Protein AF-A0A1B2CTM2-F1 (afdb_monomer_lite)

Structure (mmCIF, N/CA/C/O backbone):
data_AF-A0A1B2CTM2-F1
#
_entry.id   AF-A0A1B2CTM2-F1
#
loop_
_atom_site.group_PDB
_atom_site.id
_atom_site.type_symbol
_atom_site.label_atom_id
_atom_site.label_alt_id
_atom_site.label_comp_id
_atom_site.label_asym_id
_atom_site.label_entity_id
_atom_site.label_seq_id
_atom_site.pdbx_PDB_ins_code
_atom_site.Cartn_x
_atom_site.Cartn_y
_atom_site.Cartn_z
_atom_site.occupancy
_atom_site.B_iso_or_equiv
_atom_site.auth_seq_id
_atom_site.auth_comp_id
_atom_site.auth_asym_id
_atom_site.auth_atom_id
_atom_site.pdbx_PDB_model_num
ATOM 1 N N . MET A 1 1 ? 5.330 20.569 -25.718 1.00 30.86 1 MET A N 1
ATOM 2 C CA . MET A 1 1 ? 6.095 19.681 -26.616 1.00 30.86 1 MET A CA 1
ATOM 3 C C . MET A 1 1 ? 7.403 19.387 -25.907 1.00 30.86 1 MET A C 1
ATOM 5 O O . MET A 1 1 ? 8.183 20.312 -25.760 1.00 30.86 1 MET A O 1
ATOM 9 N N . LEU A 1 2 ? 7.505 18.161 -25.380 1.00 36.34 2 LEU A N 1
ATOM 10 C CA . LEU A 1 2 ? 8.677 17.452 -24.841 1.00 36.34 2 LEU A CA 1
ATOM 11 C C . LEU A 1 2 ? 9.727 18.249 -24.044 1.00 36.34 2 LEU A C 1
ATOM 13 O O . LEU A 1 2 ? 10.516 18.982 -24.628 1.00 36.34 2 LEU A O 1
ATOM 17 N N . CYS A 1 3 ? 9.838 17.964 -22.743 1.00 24.38 3 CYS A N 1
ATOM 18 C CA . CYS A 1 3 ? 11.134 17.993 -22.063 1.00 24.38 3 CYS A CA 1
ATOM 19 C C . CYS A 1 3 ? 11.162 16.960 -20.924 1.00 24.38 3 CYS A C 1
ATOM 21 O O . CYS A 1 3 ? 10.422 17.094 -19.959 1.00 24.38 3 CYS A O 1
ATOM 23 N N . CYS A 1 4 ? 12.001 15.937 -21.116 1.00 28.33 4 CYS A N 1
ATOM 24 C CA . CYS A 1 4 ? 12.592 15.019 -20.138 1.00 28.33 4 CYS A CA 1
ATOM 25 C C . CYS A 1 4 ? 11.725 14.532 -18.966 1.00 28.33 4 CYS A C 1
ATOM 27 O O . CYS A 1 4 ? 11.901 14.984 -17.842 1.00 28.33 4 CYS A O 1
ATOM 29 N N . ALA A 1 5 ? 10.922 13.491 -19.203 1.00 31.02 5 ALA A N 1
ATOM 30 C CA . ALA A 1 5 ? 10.782 12.448 -18.193 1.00 31.02 5 ALA A CA 1
ATOM 31 C C . ALA A 1 5 ? 12.049 11.585 -18.281 1.00 31.02 5 ALA A C 1
ATOM 33 O O . ALA A 1 5 ? 12.270 10.878 -19.267 1.00 31.02 5 ALA A O 1
ATOM 34 N N . SER A 1 6 ? 12.942 11.742 -17.311 1.00 35.47 6 SER A N 1
ATOM 35 C CA . SER A 1 6 ? 14.091 10.868 -17.108 1.00 35.47 6 SER A CA 1
ATOM 36 C C . SER A 1 6 ? 13.582 9.462 -16.814 1.00 35.47 6 SER A C 1
ATOM 38 O O . SER A 1 6 ? 13.145 9.169 -15.707 1.00 35.47 6 SER A O 1
ATOM 40 N N . ALA A 1 7 ? 13.643 8.600 -17.825 1.00 36.91 7 ALA A N 1
ATOM 41 C CA . ALA A 1 7 ? 13.557 7.163 -17.658 1.00 36.91 7 ALA A CA 1
ATOM 42 C C . ALA A 1 7 ? 14.751 6.709 -16.802 1.00 36.91 7 ALA A C 1
ATOM 44 O O . ALA A 1 7 ? 15.867 6.573 -17.305 1.00 36.91 7 ALA A O 1
ATOM 45 N N . PHE A 1 8 ? 14.528 6.508 -15.504 1.00 36.78 8 PHE A N 1
ATOM 46 C CA . PHE A 1 8 ? 15.314 5.528 -14.767 1.00 36.78 8 PHE A CA 1
ATOM 47 C C . PHE A 1 8 ? 14.939 4.162 -15.351 1.00 36.78 8 PHE A C 1
ATOM 49 O O . PHE A 1 8 ? 13.753 3.829 -15.355 1.00 36.78 8 PHE A O 1
ATOM 56 N N . PRO A 1 9 ? 15.882 3.400 -15.928 1.00 43.59 9 PRO A N 1
ATOM 57 C CA . PRO A 1 9 ? 15.538 2.103 -16.472 1.00 43.59 9 PRO A CA 1
ATOM 58 C C . PRO A 1 9 ? 15.168 1.167 -15.317 1.00 43.59 9 PRO A C 1
ATOM 60 O O . PRO A 1 9 ? 15.890 1.081 -14.322 1.00 43.59 9 PRO A O 1
ATOM 63 N N . LEU A 1 10 ? 14.026 0.502 -15.490 1.00 46.56 10 LEU A N 1
ATOM 64 C CA . LEU A 1 10 ? 13.488 -0.637 -14.746 1.00 46.56 10 LEU A CA 1
ATOM 65 C C . LEU A 1 10 ? 14.502 -1.803 -14.672 1.00 46.56 10 LEU A C 1
ATOM 67 O O . LEU A 1 10 ? 14.290 -2.852 -15.249 1.00 46.56 10 LEU A O 1
ATOM 71 N N . VAL A 1 11 ? 15.636 -1.640 -13.990 1.00 54.12 11 VAL A N 1
ATOM 72 C CA . VAL A 1 11 ? 16.648 -2.710 -13.820 1.00 54.12 11 VAL A CA 1
ATOM 73 C C . VAL A 1 11 ? 16.406 -3.534 -12.550 1.00 54.12 11 VAL A C 1
ATOM 75 O O . VAL A 1 11 ? 17.153 -4.457 -12.257 1.00 54.12 11 VAL A O 1
ATOM 78 N N . ALA A 1 12 ? 15.373 -3.222 -11.766 1.00 61.94 12 ALA A N 1
ATOM 79 C CA . ALA A 1 12 ? 15.145 -3.930 -10.511 1.00 61.94 12 ALA A CA 1
ATOM 80 C C . ALA A 1 12 ? 14.693 -5.385 -10.739 1.00 61.94 12 ALA A C 1
ATOM 82 O O . ALA A 1 12 ? 15.228 -6.270 -10.086 1.00 61.94 12 ALA A O 1
ATOM 83 N N . CYS A 1 13 ? 13.784 -5.624 -11.695 1.00 70.25 13 CYS A N 1
ATOM 84 C CA . CYS A 1 13 ? 13.161 -6.935 -11.915 1.00 70.25 13 CYS A CA 1
ATOM 85 C C . CYS A 1 13 ? 12.884 -7.268 -13.398 1.00 70.25 13 CYS A C 1
ATOM 87 O O . CYS A 1 13 ? 11.975 -8.043 -13.689 1.00 70.25 13 CYS A O 1
ATOM 89 N N . ASP A 1 14 ? 13.628 -6.681 -14.344 1.00 64.25 14 ASP A N 1
ATOM 90 C CA . ASP A 1 14 ? 13.522 -7.070 -15.759 1.00 64.25 14 ASP A CA 1
ATOM 91 C C . ASP A 1 14 ? 14.067 -8.499 -15.930 1.00 64.25 14 ASP A C 1
ATOM 93 O O . ASP A 1 14 ? 15.179 -8.804 -15.487 1.00 64.25 14 ASP A O 1
ATOM 97 N N . ASP A 1 15 ? 13.272 -9.383 -16.537 1.00 57.47 15 ASP A N 1
ATOM 98 C CA . ASP A 1 15 ? 13.666 -10.759 -16.842 1.00 57.47 15 ASP A CA 1
ATOM 99 C C . ASP A 1 15 ? 14.809 -10.752 -17.883 1.00 57.47 15 ASP A C 1
ATOM 101 O O . ASP A 1 15 ? 14.569 -10.850 -19.087 1.00 57.47 15 ASP A O 1
ATOM 105 N N . GLU A 1 16 ? 16.075 -10.702 -17.452 1.00 48.91 16 GLU A N 1
ATOM 106 C CA . GLU A 1 16 ? 17.211 -11.140 -18.284 1.00 48.91 16 GLU A CA 1
ATOM 107 C C . GLU A 1 16 ? 17.222 -12.681 -18.410 1.00 48.91 16 GLU A C 1
ATOM 109 O O . GLU A 1 16 ? 18.179 -13.365 -18.050 1.00 48.91 16 GLU A O 1
ATOM 114 N N . GLU A 1 17 ? 16.153 -13.262 -18.951 1.00 51.41 17 GLU A N 1
ATOM 115 C CA . GLU A 1 17 ? 16.132 -14.648 -19.423 1.00 51.41 17 GLU A CA 1
ATOM 116 C C . GLU A 1 17 ? 16.266 -14.641 -20.951 1.00 51.41 17 GLU A C 1
ATOM 118 O O . GLU A 1 17 ? 15.280 -14.663 -21.677 1.00 51.41 17 GLU A O 1
ATOM 123 N N . ASP A 1 18 ? 17.511 -14.586 -21.436 1.00 45.34 18 ASP A N 1
ATOM 124 C CA . ASP A 1 18 ? 17.945 -15.323 -22.631 1.00 45.34 18 ASP A CA 1
ATOM 125 C C . ASP A 1 18 ? 19.479 -15.375 -22.692 1.00 45.34 18 ASP A C 1
ATOM 127 O O . ASP A 1 18 ? 20.178 -14.534 -23.267 1.00 45.34 18 ASP A O 1
ATOM 131 N N . GLY A 1 19 ? 20.029 -16.437 -22.104 1.00 49.38 19 GLY A N 1
ATOM 132 C CA . GLY A 1 19 ? 21.418 -16.820 -22.287 1.00 49.38 19 GLY A CA 1
ATOM 133 C C . GLY A 1 19 ? 21.736 -17.099 -23.758 1.00 49.38 19 GLY A C 1
ATOM 134 O O . GLY A 1 19 ? 21.489 -18.189 -24.268 1.00 49.38 19 GLY A O 1
ATOM 135 N N . ASN A 1 20 ? 22.403 -16.156 -24.420 1.00 40.25 20 ASN A N 1
ATOM 136 C CA . ASN A 1 20 ? 23.276 -16.459 -25.547 1.00 40.25 20 ASN A CA 1
ATOM 137 C C . ASN A 1 20 ? 24.498 -15.539 -25.519 1.00 40.25 20 ASN A C 1
ATOM 139 O O . ASN A 1 20 ? 24.424 -14.352 -25.826 1.00 40.25 20 ASN A O 1
ATOM 143 N N . GLY A 1 21 ? 25.644 -16.113 -25.155 1.00 46.94 21 GLY A N 1
ATOM 144 C CA . GLY A 1 21 ? 26.924 -15.427 -25.196 1.00 46.94 21 GLY A CA 1
ATOM 145 C C . GLY A 1 21 ? 27.241 -14.935 -26.605 1.00 46.94 21 GLY A C 1
ATOM 146 O O . GLY A 1 21 ? 27.609 -15.718 -27.478 1.00 46.94 21 GLY A O 1
ATOM 147 N N . VAL A 1 22 ? 27.177 -13.621 -26.799 1.00 43.28 22 VAL A N 1
ATOM 148 C CA . VAL A 1 22 ? 27.895 -12.940 -27.873 1.00 43.28 22 VAL A CA 1
ATOM 149 C C . VAL A 1 22 ? 28.998 -12.120 -27.224 1.00 43.28 22 VAL A C 1
ATOM 151 O O . VAL A 1 22 ? 28.821 -10.993 -26.780 1.00 43.28 22 VAL A O 1
ATOM 154 N N . VAL A 1 23 ? 30.169 -12.744 -27.164 1.00 50.16 23 VAL A N 1
ATOM 155 C CA . VAL A 1 23 ? 31.446 -12.039 -27.205 1.00 50.16 23 VAL A CA 1
ATOM 156 C C . VAL A 1 23 ? 31.473 -11.209 -28.490 1.00 50.16 23 VAL A C 1
ATOM 158 O O . VAL A 1 23 ? 31.722 -11.765 -29.557 1.00 50.16 23 VAL A O 1
ATOM 161 N N . ASP A 1 24 ? 31.235 -9.901 -28.401 1.00 45.91 24 ASP A N 1
ATOM 162 C CA . ASP A 1 24 ? 31.733 -8.974 -29.419 1.00 45.91 24 ASP A CA 1
ATOM 163 C C . ASP A 1 24 ? 32.963 -8.258 -28.870 1.00 45.91 24 ASP A C 1
ATOM 165 O O . ASP A 1 24 ? 32.909 -7.299 -28.095 1.00 45.91 24 ASP A O 1
ATOM 169 N N . GLY A 1 25 ? 34.107 -8.841 -29.210 1.00 40.19 25 GLY A N 1
ATOM 170 C CA . GLY A 1 25 ? 35.396 -8.228 -29.008 1.00 40.19 25 GLY A CA 1
ATOM 171 C C . GLY A 1 25 ? 35.667 -7.223 -30.117 1.00 40.19 25 GLY A C 1
ATOM 172 O O . GLY A 1 25 ? 35.886 -7.617 -31.253 1.00 40.19 25 GLY A O 1
ATOM 173 N N . GLY A 1 26 ? 35.809 -5.959 -29.727 1.00 42.81 26 GLY A N 1
ATOM 174 C CA . GLY A 1 26 ? 36.727 -5.013 -30.354 1.00 42.81 26 GLY A CA 1
ATOM 175 C C . GLY A 1 26 ? 36.290 -4.380 -31.676 1.00 42.81 26 GLY A C 1
ATOM 176 O O . GLY A 1 26 ? 36.211 -5.021 -32.715 1.00 42.81 26 GLY A O 1
ATOM 177 N N . ASN A 1 27 ? 36.246 -3.050 -31.676 1.00 45.31 27 ASN A N 1
ATOM 178 C CA . ASN A 1 27 ? 37.198 -2.299 -32.490 1.00 45.31 27 ASN A CA 1
ATOM 179 C C . ASN A 1 27 ? 37.319 -0.865 -31.982 1.00 45.31 27 ASN A C 1
ATOM 181 O O . ASN A 1 27 ? 36.329 -0.156 -31.819 1.00 45.31 27 ASN A O 1
ATOM 185 N N . GLY A 1 28 ? 38.565 -0.470 -31.725 1.00 43.72 28 GLY A N 1
ATOM 186 C CA . GLY A 1 28 ? 38.927 0.910 -31.468 1.00 43.72 28 GLY A CA 1
ATOM 187 C C . GLY A 1 28 ? 38.712 1.776 -32.702 1.00 43.72 28 GLY A C 1
ATOM 188 O O . GLY A 1 28 ? 38.716 1.294 -33.836 1.00 43.72 28 GLY A O 1
ATOM 189 N N . ASN A 1 29 ? 38.571 3.073 -32.464 1.00 51.81 29 ASN A N 1
ATOM 190 C CA . ASN A 1 29 ? 39.080 4.031 -33.418 1.00 51.81 29 ASN A CA 1
ATOM 191 C C . ASN A 1 29 ? 39.605 5.249 -32.669 1.00 51.81 29 ASN A C 1
ATOM 193 O O . ASN A 1 29 ? 38.866 5.985 -32.012 1.00 51.81 29 ASN A O 1
ATOM 197 N N . ASP A 1 30 ? 40.914 5.376 -32.775 1.00 47.22 30 ASP A N 1
ATOM 198 C CA . ASP A 1 30 ? 41.744 6.425 -32.235 1.00 47.22 30 ASP A CA 1
ATOM 199 C C . ASP A 1 30 ? 41.658 7.662 -33.151 1.00 47.22 30 ASP A C 1
ATOM 201 O O . ASP A 1 30 ? 41.440 7.545 -34.357 1.00 47.22 30 ASP A O 1
ATOM 205 N N . ASP A 1 31 ? 41.895 8.828 -32.547 1.00 46.53 31 ASP A N 1
ATOM 206 C CA . ASP A 1 31 ? 42.414 10.063 -33.148 1.00 46.53 31 ASP A CA 1
ATOM 207 C C . ASP A 1 31 ? 41.586 10.838 -34.200 1.00 46.53 31 ASP A C 1
ATOM 209 O O . ASP A 1 31 ? 41.411 10.426 -35.344 1.00 46.53 31 ASP A O 1
ATOM 213 N N . ALA A 1 32 ? 41.250 12.100 -33.880 1.00 41.50 32 ALA A N 1
ATOM 214 C CA . ALA A 1 32 ? 42.076 13.247 -34.308 1.00 41.50 32 ALA A CA 1
ATOM 215 C C . ALA A 1 32 ? 41.449 14.631 -33.992 1.00 41.50 32 ALA A C 1
ATOM 217 O O . ALA A 1 32 ? 40.417 14.980 -34.553 1.00 41.50 32 ALA A O 1
ATOM 218 N N . GLY A 1 33 ? 42.186 15.433 -33.199 1.00 40.19 33 GLY A N 1
ATOM 219 C CA . GLY A 1 33 ? 42.364 16.905 -33.274 1.00 40.19 33 GLY A CA 1
ATOM 220 C C . GLY A 1 33 ? 41.156 17.839 -33.053 1.00 40.19 33 GLY A C 1
ATOM 221 O O . GLY A 1 33 ? 40.052 17.573 -33.488 1.00 40.19 33 GLY A O 1
ATOM 222 N N . GLY A 1 34 ? 41.266 19.021 -32.445 1.00 35.59 34 GLY A N 1
ATOM 223 C CA . GLY A 1 34 ? 42.394 19.791 -31.926 1.00 35.59 34 GLY A CA 1
ATOM 224 C C . GLY A 1 34 ? 41.956 21.254 -31.710 1.00 35.59 34 GLY A C 1
ATOM 225 O O . GLY A 1 34 ? 41.231 21.781 -32.543 1.00 35.59 34 GLY A O 1
ATOM 226 N N . GLY A 1 35 ? 42.415 21.865 -30.607 1.00 40.72 35 GLY A N 1
ATOM 227 C CA . GLY A 1 35 ? 42.645 23.308 -30.378 1.00 40.72 35 GLY A CA 1
ATOM 228 C C . GLY A 1 35 ? 41.477 24.304 -30.505 1.00 40.72 35 GLY A C 1
ATOM 229 O O . GLY A 1 35 ? 40.921 24.474 -31.578 1.00 40.72 35 GLY A O 1
ATOM 230 N N . THR A 1 36 ? 41.194 25.080 -29.453 1.00 41.47 36 THR A N 1
ATOM 231 C CA . THR A 1 36 ? 41.892 26.348 -29.134 1.00 41.47 36 THR A CA 1
ATOM 232 C C . THR A 1 36 ? 41.357 26.936 -27.829 1.00 41.47 36 THR A C 1
ATOM 234 O O . THR A 1 36 ? 40.156 26.901 -27.571 1.00 41.47 36 THR A O 1
ATOM 237 N N . ASP A 1 37 ? 42.281 27.470 -27.038 1.00 48.38 37 ASP A N 1
ATOM 238 C CA . ASP A 1 37 ? 42.060 28.314 -25.868 1.00 48.38 37 ASP A CA 1
ATOM 239 C C . ASP A 1 37 ? 41.302 29.604 -26.234 1.00 48.38 37 ASP A C 1
ATOM 241 O O . ASP A 1 37 ? 41.480 30.115 -27.336 1.00 48.38 37 ASP A O 1
ATOM 245 N N . ASP A 1 38 ? 40.501 30.147 -25.312 1.00 46.53 38 ASP A N 1
ATOM 246 C CA . ASP A 1 38 ? 40.590 31.560 -24.912 1.00 46.53 38 ASP A CA 1
ATOM 247 C C . ASP A 1 38 ? 39.681 31.868 -23.710 1.00 46.53 38 ASP A C 1
ATOM 249 O O . ASP A 1 38 ? 38.585 31.333 -23.547 1.00 46.53 38 ASP A O 1
ATOM 253 N N . GLY A 1 39 ? 40.215 32.703 -22.818 1.00 42.06 39 GLY A N 1
ATOM 254 C CA . GLY A 1 39 ? 39.736 32.935 -21.461 1.00 42.06 39 GLY A CA 1
ATOM 255 C C . GLY A 1 39 ? 38.503 33.829 -21.318 1.00 42.06 39 GLY A C 1
ATOM 256 O O . GLY A 1 39 ? 38.042 34.482 -22.249 1.00 42.06 39 GLY A O 1
ATOM 257 N N . GLY A 1 40 ? 38.005 33.903 -20.082 1.00 35.19 40 GLY A N 1
ATOM 258 C CA . GLY A 1 40 ? 36.868 34.753 -19.736 1.00 35.19 40 GLY A CA 1
ATOM 259 C C . GLY A 1 40 ? 36.502 34.727 -18.254 1.00 35.19 40 GLY A C 1
ATOM 260 O O . GLY A 1 40 ? 35.520 34.111 -17.871 1.00 35.19 40 GLY A O 1
ATOM 261 N N . THR A 1 41 ? 37.334 35.379 -17.444 1.00 40.12 41 THR A N 1
ATOM 262 C CA . THR A 1 41 ? 37.077 36.028 -16.146 1.00 40.12 41 THR A CA 1
ATOM 263 C C . THR A 1 41 ? 35.621 36.063 -15.649 1.00 40.12 41 THR A C 1
ATOM 265 O O . THR A 1 41 ? 34.774 36.697 -16.275 1.00 40.12 41 THR A O 1
ATOM 268 N N . LEU A 1 42 ? 35.364 35.526 -14.448 1.00 41.28 42 LEU A N 1
ATOM 269 C CA . LEU A 1 42 ? 34.218 35.936 -13.628 1.00 41.28 42 LEU A CA 1
ATOM 270 C C . LEU A 1 42 ? 34.708 36.850 -12.504 1.00 41.28 42 LEU A C 1
ATOM 272 O O . LEU A 1 42 ? 35.373 36.423 -11.561 1.00 41.28 42 LEU A O 1
ATOM 276 N N . ASP A 1 43 ? 34.411 38.129 -12.709 1.00 42.59 43 ASP A N 1
ATOM 277 C CA . ASP A 1 43 ? 34.615 39.249 -11.806 1.00 42.59 43 ASP A CA 1
ATOM 278 C C . ASP A 1 43 ? 33.648 39.160 -10.621 1.00 42.59 43 ASP A C 1
ATOM 280 O O . ASP A 1 43 ? 32.482 38.780 -10.763 1.00 42.59 43 ASP A O 1
ATOM 284 N N . GLY A 1 44 ? 34.163 39.493 -9.445 1.00 40.69 44 GLY A N 1
ATOM 285 C CA . GLY A 1 44 ? 33.408 39.561 -8.208 1.00 40.69 44 GLY A CA 1
ATOM 286 C C . GLY A 1 44 ? 32.957 40.987 -7.908 1.00 40.69 44 GLY A C 1
ATOM 287 O O . GLY A 1 44 ? 33.577 41.959 -8.316 1.00 40.69 44 GLY A O 1
ATOM 288 N N . GLY A 1 45 ? 31.929 41.097 -7.069 1.00 36.78 45 GLY A N 1
ATOM 289 C CA . GLY A 1 45 ? 31.692 42.291 -6.259 1.00 36.78 45 GLY A CA 1
ATOM 290 C C . GLY A 1 45 ? 30.605 43.236 -6.770 1.00 36.78 45 GLY A C 1
ATOM 291 O O . GLY A 1 45 ? 30.761 43.941 -7.759 1.00 36.78 45 GLY A O 1
ATOM 292 N N . GLY A 1 46 ? 29.530 43.331 -5.990 1.00 32.72 46 GLY A N 1
ATOM 293 C CA . GLY A 1 46 ? 28.514 44.376 -6.093 1.00 32.72 46 GLY A CA 1
ATOM 294 C C . GLY A 1 46 ? 27.756 44.498 -4.764 1.00 32.72 46 GLY A C 1
ATOM 295 O O . GLY A 1 46 ? 27.136 43.514 -4.372 1.00 32.72 46 GLY A O 1
ATOM 296 N N . PRO A 1 47 ? 27.841 45.630 -4.036 1.00 50.69 47 PRO A N 1
ATOM 297 C CA . PRO A 1 47 ? 27.459 45.728 -2.625 1.00 50.69 47 PRO A CA 1
ATOM 298 C C . PRO A 1 47 ? 26.096 46.403 -2.384 1.00 50.69 47 PRO A C 1
ATOM 300 O O . PRO A 1 47 ? 25.614 47.160 -3.219 1.00 50.69 47 PRO A O 1
ATOM 303 N N . GLY A 1 48 ? 25.593 46.251 -1.153 1.00 37.53 48 GLY A N 1
ATOM 304 C CA . GLY A 1 48 ? 24.964 47.344 -0.401 1.00 37.53 48 GLY A CA 1
ATOM 305 C C . GLY A 1 48 ? 23.444 47.488 -0.512 1.00 37.53 48 GLY A C 1
ATOM 306 O O . GLY A 1 48 ? 22.908 47.845 -1.555 1.00 37.53 48 GLY A O 1
ATOM 307 N N . GLY A 1 49 ? 22.769 47.317 0.625 1.00 37.97 49 GLY A N 1
ATOM 308 C CA . GLY A 1 49 ? 21.352 47.621 0.803 1.00 37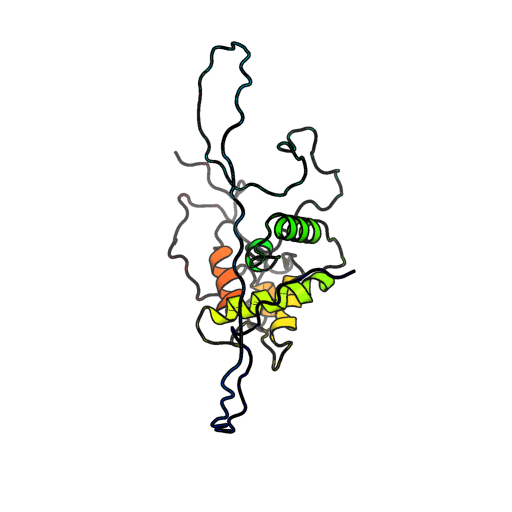.97 49 GLY A CA 1
ATOM 309 C C . GLY A 1 49 ? 20.943 47.502 2.268 1.00 37.97 49 GLY A C 1
ATOM 310 O O . GLY A 1 49 ? 20.277 46.546 2.646 1.00 37.97 49 GLY A O 1
ATOM 311 N N . ASP A 1 50 ? 21.387 48.455 3.088 1.00 41.56 50 ASP A N 1
ATOM 312 C CA . ASP A 1 50 ? 20.968 48.627 4.481 1.00 41.56 50 ASP A CA 1
ATOM 313 C C . ASP A 1 50 ? 19.530 49.176 4.566 1.00 41.56 50 ASP A C 1
ATOM 315 O O . ASP A 1 50 ? 19.160 50.042 3.770 1.00 41.56 50 ASP A O 1
ATOM 319 N N . GLY A 1 51 ? 18.766 48.797 5.602 1.00 35.44 51 GLY A N 1
ATOM 320 C CA . GLY A 1 51 ? 17.758 49.711 6.162 1.00 35.44 51 GLY A CA 1
ATOM 321 C C . GLY A 1 51 ? 16.502 49.126 6.820 1.00 35.44 51 GLY A C 1
ATOM 322 O O . GLY A 1 51 ? 15.462 49.066 6.178 1.00 35.44 51 GLY A O 1
ATOM 323 N N . GLY A 1 52 ? 16.573 48.910 8.144 1.00 35.09 52 GLY A N 1
ATOM 324 C CA . GLY A 1 52 ? 15.482 49.175 9.109 1.00 35.09 52 GLY A CA 1
ATOM 325 C C . GLY A 1 52 ? 14.405 48.093 9.295 1.00 35.09 52 GLY A C 1
ATOM 326 O O . GLY A 1 52 ? 14.087 47.369 8.369 1.00 35.09 52 GLY A O 1
ATOM 327 N N . THR A 1 53 ? 13.747 47.907 10.442 1.00 37.44 53 THR A N 1
ATOM 328 C CA . THR A 1 53 ? 13.799 48.481 11.801 1.00 37.44 53 THR A CA 1
ATOM 329 C C . THR A 1 53 ? 12.964 47.563 12.711 1.00 37.44 53 THR A C 1
ATOM 331 O O . THR A 1 53 ? 11.862 47.206 12.318 1.00 37.44 53 THR A O 1
ATOM 334 N N . GLY A 1 54 ? 13.465 47.269 13.917 1.00 35.66 54 GLY A N 1
ATOM 335 C CA . GLY A 1 54 ? 12.735 47.165 15.198 1.00 35.66 54 GLY A CA 1
ATOM 336 C C . GLY A 1 54 ? 11.448 46.330 15.332 1.00 35.66 54 GLY A C 1
ATOM 337 O O . GLY A 1 54 ? 10.411 46.668 14.771 1.00 35.66 54 GLY A O 1
ATOM 338 N N . GLY A 1 55 ? 11.478 45.362 16.254 1.00 37.94 55 GLY A N 1
ATOM 339 C CA . GLY A 1 55 ? 10.288 44.771 16.870 1.00 37.94 55 GLY A CA 1
ATOM 340 C C . GLY A 1 55 ? 10.653 43.724 17.925 1.00 37.94 55 GLY A C 1
ATOM 341 O O . GLY A 1 55 ? 11.013 42.606 17.579 1.00 37.94 55 GLY A O 1
ATOM 342 N N . ASP A 1 56 ? 10.594 44.109 19.199 1.00 42.78 56 ASP A N 1
ATOM 343 C CA . ASP A 1 56 ? 10.859 43.272 20.373 1.00 42.78 56 ASP A CA 1
ATOM 344 C C . ASP A 1 56 ? 9.732 42.253 20.668 1.00 42.78 56 ASP A C 1
ATOM 346 O O . ASP A 1 56 ? 8.556 42.599 20.586 1.00 42.78 56 ASP A O 1
ATOM 350 N N . GLY A 1 57 ? 10.103 41.070 21.185 1.00 36.59 57 GLY A N 1
ATOM 351 C CA . GLY A 1 57 ? 9.413 40.425 22.320 1.00 36.59 57 GLY A CA 1
ATOM 352 C C . GLY A 1 57 ? 8.450 39.242 22.074 1.00 36.59 57 GLY A C 1
ATOM 353 O O . GLY A 1 57 ? 7.465 39.369 21.360 1.00 36.59 57 GLY A O 1
ATOM 354 N N . GLY A 1 58 ? 8.670 38.142 22.821 1.00 35.56 58 GLY A N 1
ATOM 355 C CA . GLY A 1 58 ? 7.662 37.113 23.173 1.00 35.56 58 GLY A CA 1
ATOM 356 C C . GLY A 1 58 ? 7.974 35.700 22.654 1.00 35.56 58 GLY A C 1
ATOM 357 O O . GLY A 1 58 ? 7.731 35.410 21.496 1.00 35.56 58 GLY A O 1
ATOM 358 N N . THR A 1 59 ? 8.713 34.864 23.394 1.00 39.78 59 THR A N 1
ATOM 359 C CA . THR A 1 59 ? 8.233 33.751 24.258 1.00 39.78 59 THR A CA 1
ATOM 360 C C . THR A 1 59 ? 7.441 32.627 23.570 1.00 39.78 59 THR A C 1
ATOM 362 O O . THR A 1 59 ? 6.267 32.815 23.272 1.00 39.78 59 THR A O 1
ATOM 365 N N . GLY A 1 60 ? 8.033 31.423 23.543 1.00 36.47 60 GLY A N 1
ATOM 366 C CA . GLY A 1 60 ? 7.311 30.161 23.764 1.00 36.47 60 GLY A CA 1
ATOM 367 C C . GLY A 1 60 ? 7.322 29.143 22.618 1.00 36.47 60 GLY A C 1
ATOM 368 O O . GLY A 1 60 ? 6.659 29.361 21.619 1.00 36.47 60 GLY A O 1
ATOM 369 N N . GLY A 1 61 ? 8.012 28.020 22.848 1.00 38.72 61 GLY A N 1
ATOM 370 C CA . GLY A 1 61 ? 7.455 26.668 22.686 1.00 38.72 61 GLY A CA 1
ATOM 371 C C . GLY A 1 61 ? 7.271 26.081 21.282 1.00 38.72 61 GLY A C 1
ATOM 372 O O . GLY A 1 61 ? 6.329 26.430 20.588 1.00 38.72 61 GLY A O 1
ATOM 373 N N . ASP A 1 62 ? 8.121 25.088 21.002 1.00 40.50 62 ASP A N 1
ATOM 374 C CA . ASP A 1 62 ? 7.786 23.741 20.508 1.00 40.50 62 ASP A CA 1
ATOM 375 C C . ASP A 1 62 ? 7.246 23.510 19.082 1.00 40.50 62 ASP A C 1
ATOM 377 O O . ASP A 1 62 ? 6.303 24.136 18.612 1.00 40.50 62 ASP A O 1
ATOM 381 N N . GLY A 1 63 ? 7.807 22.471 18.447 1.00 36.38 63 GLY A N 1
ATOM 382 C CA . GLY A 1 63 ? 7.199 21.751 17.324 1.00 36.38 63 GLY A CA 1
ATOM 383 C C . GLY A 1 63 ? 8.080 21.692 16.080 1.00 36.38 63 GLY A C 1
ATOM 384 O O . GLY A 1 63 ? 8.167 22.658 15.331 1.00 36.38 63 GLY A O 1
ATOM 385 N N . GLY A 1 64 ? 8.737 20.549 15.867 1.00 36.25 64 GLY A N 1
ATOM 386 C CA . GLY A 1 64 ? 9.595 20.282 14.715 1.00 36.25 64 GLY A CA 1
ATOM 387 C C . GLY A 1 64 ? 8.897 20.485 13.367 1.00 36.25 64 GLY A C 1
ATOM 388 O O . GLY A 1 64 ? 7.714 20.203 13.194 1.00 36.25 64 GLY A O 1
ATOM 389 N N . THR A 1 65 ? 9.667 20.977 12.403 1.00 35.41 65 THR A N 1
ATOM 390 C CA . THR A 1 65 ? 9.273 21.197 11.012 1.00 35.41 65 THR A CA 1
ATOM 391 C C . THR A 1 65 ? 9.053 19.861 10.303 1.00 35.41 65 THR A C 1
ATOM 393 O O . THR A 1 65 ? 9.999 19.242 9.814 1.00 35.41 65 THR A O 1
ATOM 396 N N . GLY A 1 66 ? 7.803 19.405 10.275 1.00 39.06 66 GLY A N 1
ATOM 397 C CA . GLY A 1 66 ? 7.349 18.329 9.403 1.00 39.06 66 GLY A CA 1
ATOM 398 C C . GLY A 1 66 ? 7.053 18.856 7.998 1.00 39.06 66 GLY A C 1
ATOM 399 O O . GLY A 1 66 ? 6.128 19.641 7.833 1.00 39.06 66 GLY A O 1
ATOM 400 N N . GLY A 1 67 ? 7.855 18.398 7.032 1.00 38.56 67 GLY A N 1
ATOM 401 C CA . GLY A 1 67 ? 7.535 18.196 5.612 1.00 38.56 67 GLY A CA 1
ATOM 402 C C . GLY A 1 67 ? 6.879 19.340 4.835 1.00 38.56 67 GLY A C 1
ATOM 403 O O . GLY A 1 67 ? 5.659 19.482 4.838 1.00 38.56 67 GLY A O 1
ATOM 404 N N . ASP A 1 68 ? 7.688 20.057 4.056 1.00 41.62 68 ASP A N 1
ATOM 405 C CA . ASP A 1 68 ? 7.239 21.007 3.039 1.00 41.62 68 ASP A CA 1
ATOM 406 C C . ASP A 1 68 ? 6.485 20.282 1.908 1.00 41.62 68 ASP A C 1
ATOM 408 O O . ASP A 1 68 ? 7.063 19.657 1.018 1.00 41.62 68 ASP A O 1
ATOM 412 N N . GLY A 1 69 ? 5.155 20.345 1.954 1.00 43.12 69 GLY A N 1
ATOM 413 C CA . GLY A 1 69 ? 4.285 19.933 0.861 1.00 43.12 69 GLY A CA 1
ATOM 414 C C . GLY A 1 69 ? 4.071 21.074 -0.132 1.00 43.12 69 GLY A C 1
ATOM 415 O O . GLY A 1 69 ? 3.390 22.039 0.194 1.00 43.12 69 GLY A O 1
ATOM 416 N N . GLY A 1 70 ? 4.593 20.908 -1.350 1.00 43.84 70 GLY A N 1
ATOM 417 C CA . GLY A 1 70 ? 4.061 21.485 -2.590 1.00 43.84 70 GLY A CA 1
ATOM 418 C C . GLY A 1 70 ? 4.218 22.998 -2.788 1.00 43.84 70 GLY A C 1
ATOM 419 O O . GLY A 1 70 ? 3.647 23.817 -2.079 1.00 43.84 70 GLY A O 1
ATOM 420 N N . THR A 1 71 ? 4.887 23.373 -3.877 1.00 41.72 71 THR A N 1
ATOM 421 C CA . THR A 1 71 ? 5.084 24.739 -4.407 1.00 41.72 71 THR A CA 1
ATOM 422 C C . THR A 1 71 ? 3.808 25.421 -4.936 1.00 41.72 71 THR A C 1
ATOM 424 O O . THR A 1 71 ? 3.849 26.249 -5.849 1.00 41.72 71 THR A O 1
ATOM 427 N N . GLY A 1 72 ? 2.652 25.160 -4.327 1.00 45.00 72 GLY A N 1
ATOM 428 C CA . GLY A 1 72 ? 1.599 26.165 -4.304 1.00 45.00 72 GLY A CA 1
ATOM 429 C C . GLY A 1 72 ? 2.078 27.324 -3.433 1.00 45.00 72 GLY A C 1
ATOM 430 O O . GLY A 1 72 ? 2.784 27.123 -2.452 1.00 45.00 72 GLY A O 1
ATOM 431 N N . THR A 1 73 ? 1.678 28.554 -3.722 1.00 43.50 73 THR A N 1
ATOM 432 C CA . THR A 1 73 ? 1.882 29.718 -2.837 1.00 43.50 73 THR A CA 1
ATOM 433 C C . THR A 1 73 ? 1.072 29.609 -1.528 1.00 43.50 73 THR A C 1
ATOM 435 O O . THR A 1 73 ? 0.515 30.592 -1.041 1.00 43.50 73 THR A O 1
ATOM 438 N N . GLY A 1 74 ? 0.911 28.396 -1.002 1.00 45.09 74 GLY A N 1
ATOM 439 C CA . GLY A 1 74 ? 0.062 28.039 0.110 1.00 45.09 74 GLY A CA 1
ATOM 440 C C . GLY A 1 74 ? 0.772 28.325 1.415 1.00 45.09 74 GLY A C 1
ATOM 441 O O . GLY A 1 74 ? 1.551 27.521 1.912 1.00 45.09 74 GLY A O 1
ATOM 442 N N . THR A 1 75 ? 0.418 29.447 2.027 1.00 41.34 75 THR A N 1
ATOM 443 C CA . THR A 1 75 ? 0.391 29.519 3.488 1.00 41.34 75 THR A CA 1
ATOM 444 C C . THR A 1 75 ? -0.305 28.271 4.051 1.00 41.34 75 THR A C 1
ATOM 446 O O . THR A 1 75 ? -1.212 27.756 3.382 1.00 41.34 75 THR A O 1
ATOM 449 N N . PRO A 1 76 ? 0.032 27.808 5.274 1.00 51.72 76 PRO A N 1
ATOM 450 C CA . PRO A 1 76 ? -0.739 26.773 5.956 1.00 51.72 76 PRO A CA 1
ATOM 451 C C . PRO A 1 76 ? -2.219 27.111 5.811 1.00 51.72 76 PRO A C 1
ATOM 453 O O . PRO A 1 76 ? -2.629 28.215 6.173 1.00 51.72 76 PRO A O 1
ATOM 456 N N . ARG A 1 77 ? -3.005 26.218 5.195 1.00 54.09 77 ARG A N 1
ATOM 457 C CA . ARG A 1 77 ? -4.357 26.570 4.730 1.00 54.09 77 ARG A CA 1
ATOM 458 C C . ARG A 1 77 ? -5.264 27.051 5.863 1.00 54.09 77 ARG A C 1
ATOM 460 O O . ARG A 1 77 ? -6.256 27.707 5.581 1.00 54.09 77 ARG A O 1
ATOM 467 N N . GLY A 1 78 ? -4.906 26.814 7.128 1.00 53.38 78 GLY A N 1
ATOM 468 C CA . GLY A 1 78 ? -5.551 27.442 8.274 1.00 53.38 78 GLY A CA 1
ATOM 469 C C . GLY A 1 78 ? -7.072 27.298 8.218 1.00 53.38 78 GLY A C 1
ATOM 470 O O . GLY A 1 78 ? -7.616 26.345 7.663 1.00 53.38 78 GLY A O 1
ATOM 471 N N . GLN A 1 79 ? -7.785 28.263 8.782 1.00 50.19 79 GLN A N 1
ATOM 472 C CA . GLN A 1 79 ? -9.243 28.276 8.731 1.00 50.19 79 GLN A CA 1
ATOM 473 C C . GLN A 1 79 ? -9.799 28.647 7.338 1.00 50.19 79 GLN A C 1
ATOM 475 O O . GLN A 1 79 ? -10.926 28.253 7.019 1.00 50.19 79 GLN A O 1
ATOM 480 N N . ASP A 1 80 ? -9.011 29.360 6.527 1.00 50.44 80 ASP A N 1
ATOM 481 C CA . ASP A 1 80 ? -9.468 30.097 5.336 1.00 50.44 80 ASP A CA 1
ATOM 482 C C . ASP A 1 80 ? -9.166 29.395 3.998 1.00 50.44 80 ASP A C 1
ATOM 484 O O . ASP A 1 80 ? -9.694 29.781 2.961 1.00 50.44 80 ASP A O 1
ATOM 488 N N . GLY A 1 81 ? -8.361 28.334 4.015 1.00 55.94 81 GLY A N 1
ATOM 489 C CA . GLY A 1 81 ? -8.060 27.442 2.890 1.00 55.94 81 GLY A CA 1
ATOM 490 C C . GLY A 1 81 ? -8.590 26.022 3.108 1.00 55.94 81 GLY A C 1
ATOM 491 O O . GLY A 1 81 ? -8.079 25.070 2.511 1.00 55.94 81 GLY A O 1
ATOM 492 N N . ARG A 1 82 ? -9.582 25.865 3.998 1.00 61.09 82 ARG A N 1
ATOM 493 C CA . ARG A 1 82 ? -10.287 24.593 4.189 1.00 61.09 82 ARG A CA 1
ATOM 494 C C . ARG A 1 82 ? -10.843 24.129 2.837 1.00 61.09 82 ARG A C 1
ATOM 496 O O . ARG A 1 82 ? -11.482 24.940 2.165 1.00 61.09 82 ARG A O 1
ATOM 503 N N . PRO A 1 83 ? -10.613 22.869 2.432 1.00 65.50 83 PRO A N 1
ATOM 504 C CA . PRO A 1 83 ? -11.191 22.347 1.203 1.00 65.50 83 PRO A CA 1
ATOM 505 C C . PRO A 1 83 ? -12.711 22.514 1.200 1.00 65.50 83 PRO A C 1
ATOM 507 O O . PRO A 1 83 ? -13.359 22.419 2.248 1.00 65.50 83 PRO A O 1
ATOM 510 N N . GLU A 1 84 ? -13.278 22.775 0.025 1.00 70.62 84 GLU A N 1
ATOM 511 C CA . GLU A 1 84 ? -14.726 22.855 -0.124 1.00 70.62 84 GLU A CA 1
ATOM 512 C C . GLU A 1 84 ? -15.364 21.527 0.301 1.00 70.62 84 GLU A C 1
ATOM 514 O O . GLU A 1 84 ? -14.927 20.444 -0.094 1.00 70.62 84 GLU A O 1
ATOM 519 N N . LEU A 1 85 ? -16.400 21.603 1.138 1.00 66.31 85 LEU A N 1
ATOM 520 C CA . LEU A 1 85 ? -17.123 20.414 1.580 1.00 66.31 85 LEU A CA 1
ATOM 521 C C . LEU A 1 85 ? -17.728 19.701 0.366 1.00 66.31 85 LEU A C 1
ATOM 523 O O . LEU A 1 85 ? -18.427 20.320 -0.435 1.00 66.31 85 LEU A O 1
ATOM 527 N N . GLY A 1 86 ? -17.488 18.396 0.261 1.00 70.94 86 GLY A N 1
ATOM 528 C CA . GLY A 1 86 ? -17.941 17.573 -0.862 1.00 70.94 86 GLY A CA 1
ATOM 529 C C . GLY A 1 86 ? -16.876 17.333 -1.934 1.00 70.94 86 GLY A C 1
ATOM 530 O O . GLY A 1 86 ? -17.059 16.428 -2.742 1.00 70.94 86 GLY A O 1
ATOM 531 N N . ALA A 1 87 ? -15.757 18.064 -1.913 1.00 70.94 87 ALA A N 1
ATOM 532 C CA . ALA A 1 87 ? -14.557 17.642 -2.624 1.00 70.94 87 ALA A CA 1
ATOM 533 C C . ALA A 1 87 ? -13.884 16.502 -1.849 1.00 70.94 87 ALA A C 1
ATOM 535 O O . ALA A 1 87 ? -13.803 16.540 -0.619 1.00 70.94 87 ALA A O 1
ATOM 536 N N . GLN A 1 88 ? -13.405 15.487 -2.561 1.00 74.38 88 GLN A N 1
ATOM 537 C CA . GLN A 1 88 ? -12.571 14.455 -1.965 1.00 74.38 88 GLN A CA 1
ATOM 538 C C . GLN A 1 88 ? -11.232 15.081 -1.570 1.00 74.38 88 GLN A C 1
ATOM 540 O O . GLN A 1 88 ? -10.555 15.683 -2.400 1.00 74.38 88 GLN A O 1
ATOM 545 N N . ILE A 1 89 ? -10.917 15.026 -0.275 1.00 68.81 89 ILE A N 1
ATOM 546 C CA . ILE A 1 89 ? -9.730 15.678 0.296 1.00 68.81 89 ILE A CA 1
ATOM 547 C C . ILE A 1 89 ? -8.561 14.701 0.354 1.00 68.81 89 ILE A C 1
ATOM 549 O O . ILE A 1 89 ? -7.420 15.111 0.165 1.00 68.81 89 ILE A O 1
ATOM 553 N N . ASP A 1 90 ? -8.846 13.433 0.644 1.00 73.81 90 ASP A N 1
ATOM 554 C CA . ASP A 1 90 ? -7.819 12.445 0.920 1.00 73.81 90 ASP A CA 1
ATOM 555 C C . ASP A 1 90 ? -8.284 11.029 0.571 1.00 73.81 90 ASP A C 1
ATOM 557 O O . ASP A 1 90 ? -9.461 10.686 0.752 1.00 73.81 90 ASP A O 1
ATOM 561 N N . ARG A 1 91 ? -7.344 10.212 0.094 1.00 74.81 91 ARG A N 1
ATOM 562 C CA . ARG A 1 91 ? -7.504 8.771 -0.120 1.00 74.81 91 ARG A CA 1
ATOM 563 C C . ARG A 1 91 ? -6.653 8.064 0.926 1.00 74.81 91 ARG A C 1
ATOM 565 O O . ARG A 1 91 ? -5.448 7.939 0.777 1.00 74.81 91 ARG A O 1
ATOM 572 N N . MET A 1 92 ? -7.304 7.669 2.020 1.00 70.50 92 MET A N 1
ATOM 573 C CA . MET A 1 92 ? -6.663 7.023 3.178 1.00 70.50 92 MET A CA 1
ATOM 574 C C . MET A 1 92 ? -7.332 5.694 3.525 1.00 70.50 92 MET A C 1
ATOM 576 O O . MET A 1 92 ? -7.461 5.346 4.707 1.00 70.50 92 MET A O 1
ATOM 580 N N . GLY A 1 93 ? -7.823 4.984 2.506 1.00 76.88 93 GLY A N 1
ATOM 581 C CA . GLY A 1 93 ? -8.409 3.661 2.690 1.00 76.88 93 GLY A CA 1
ATOM 582 C C . GLY A 1 93 ? -7.348 2.687 3.191 1.00 76.88 93 GLY A C 1
ATOM 583 O O . GLY A 1 93 ? -7.501 2.079 4.254 1.00 76.88 93 GLY A O 1
ATOM 584 N N . ARG A 1 94 ? -6.234 2.615 2.466 1.00 84.88 94 ARG A N 1
ATOM 585 C CA . ARG A 1 94 ? -5.112 1.722 2.717 1.00 84.88 94 ARG A CA 1
ATOM 586 C C . ARG A 1 94 ? -3.899 2.519 3.171 1.00 84.88 94 ARG A C 1
ATOM 588 O O . ARG A 1 94 ? -3.437 3.452 2.516 1.00 84.88 94 ARG A O 1
ATOM 595 N N . ALA A 1 95 ? -3.379 2.143 4.331 1.00 87.62 95 ALA A N 1
ATOM 596 C CA . ALA A 1 95 ? -2.155 2.716 4.858 1.00 87.62 95 ALA A CA 1
ATOM 597 C C . ALA A 1 95 ? -0.982 2.472 3.899 1.00 87.62 95 ALA A C 1
ATOM 599 O O . ALA A 1 95 ? -0.964 1.501 3.150 1.00 87.62 95 ALA A O 1
ATOM 600 N N . ALA A 1 96 ? -0.006 3.377 3.934 1.00 87.56 96 ALA A N 1
ATOM 601 C CA . ALA A 1 96 ? 1.223 3.360 3.141 1.00 87.56 96 ALA A CA 1
ATOM 602 C C . ALA A 1 96 ? 1.081 3.434 1.606 1.00 87.56 96 ALA A C 1
ATOM 604 O O . ALA A 1 96 ? 2.031 3.897 0.988 1.00 87.56 96 ALA A O 1
ATOM 605 N N . ILE A 1 97 ? -0.051 3.089 0.981 1.00 89.06 97 ILE A N 1
ATOM 606 C CA . ILE A 1 97 ? -0.184 2.998 -0.490 1.00 89.06 97 ILE A CA 1
ATOM 607 C C . ILE A 1 97 ? 0.193 4.303 -1.202 1.00 89.06 97 ILE A C 1
ATOM 609 O O . ILE A 1 97 ? 1.092 4.303 -2.042 1.00 89.06 97 ILE A O 1
ATOM 613 N N . SER A 1 98 ? -0.406 5.434 -0.818 1.00 89.19 98 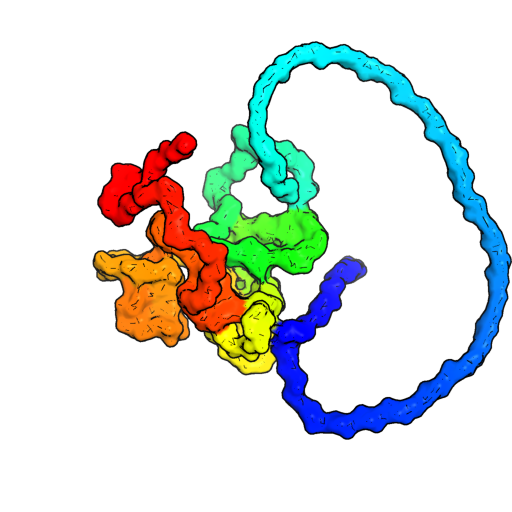SER A N 1
ATOM 614 C CA . SER A 1 98 ? -0.063 6.743 -1.403 1.00 89.19 98 SER A CA 1
ATOM 615 C C . SER A 1 98 ? 1.413 7.118 -1.181 1.00 89.19 98 SER A C 1
ATOM 617 O O . SER A 1 98 ? 2.085 7.643 -2.068 1.00 89.19 98 SER A O 1
ATOM 619 N N . THR A 1 99 ? 1.972 6.797 -0.012 1.00 89.62 99 THR A N 1
ATOM 620 C CA . THR A 1 99 ? 3.375 7.100 0.309 1.00 89.62 99 THR A CA 1
ATOM 621 C C . THR A 1 99 ? 4.360 6.206 -0.443 1.00 89.62 99 THR A C 1
ATOM 623 O O . THR A 1 99 ? 5.406 6.695 -0.870 1.00 89.62 99 THR A O 1
ATOM 626 N N . ALA A 1 100 ? 4.043 4.924 -0.597 1.00 92.50 100 ALA A N 1
ATOM 627 C CA . ALA A 1 100 ? 4.925 3.903 -1.149 1.00 92.50 100 ALA A CA 1
ATOM 628 C C . ALA A 1 100 ? 4.849 3.809 -2.677 1.00 92.50 100 ALA A C 1
ATOM 630 O O . ALA A 1 100 ? 5.833 3.415 -3.298 1.00 92.50 100 ALA A O 1
ATOM 631 N N . LEU A 1 101 ? 3.715 4.186 -3.280 1.00 93.75 101 LEU A N 1
ATOM 632 C CA . LEU A 1 101 ? 3.476 3.975 -4.707 1.00 93.75 101 LEU A CA 1
ATOM 633 C C . LEU A 1 101 ? 3.154 5.241 -5.512 1.00 93.75 101 LEU A C 1
ATOM 635 O O . LEU A 1 101 ? 3.293 5.210 -6.732 1.00 93.75 101 LEU A O 1
ATOM 639 N N . VAL A 1 102 ? 2.749 6.363 -4.906 1.00 93.44 102 VAL A N 1
ATOM 640 C CA . VAL A 1 102 ? 2.399 7.575 -5.675 1.00 93.44 102 VAL A CA 1
ATOM 641 C C . VAL A 1 102 ? 3.589 8.528 -5.738 1.00 93.44 102 VAL A C 1
ATOM 643 O O . VAL A 1 102 ? 3.891 9.257 -4.789 1.00 93.44 102 VAL A O 1
ATOM 646 N N . ALA A 1 103 ? 4.253 8.536 -6.900 1.00 92.44 103 ALA A N 1
ATOM 647 C CA . ALA A 1 103 ? 5.430 9.364 -7.194 1.00 92.44 103 ALA A CA 1
ATOM 648 C C . ALA A 1 103 ? 6.546 9.245 -6.135 1.00 92.44 103 ALA A C 1
ATOM 650 O O . ALA A 1 103 ? 7.268 10.202 -5.858 1.00 92.44 103 ALA A O 1
ATOM 651 N N . THR A 1 104 ? 6.688 8.073 -5.517 1.00 92.00 104 THR A N 1
ATOM 652 C CA . THR A 1 104 ? 7.609 7.841 -4.394 1.00 92.00 104 THR A CA 1
ATOM 653 C C . THR A 1 104 ? 9.068 8.043 -4.782 1.00 92.00 104 THR A C 1
ATOM 655 O O . THR A 1 104 ? 9.825 8.643 -4.021 1.00 92.00 104 THR A O 1
ATOM 658 N N . PHE A 1 105 ? 9.436 7.616 -5.990 1.00 91.94 105 PHE A N 1
ATOM 659 C CA . PHE A 1 105 ? 10.787 7.754 -6.538 1.00 91.94 105 PHE A CA 1
ATOM 660 C C . PHE A 1 105 ? 10.953 8.977 -7.456 1.00 91.94 105 PHE A C 1
ATOM 662 O O . PHE A 1 105 ? 11.984 9.117 -8.111 1.00 91.94 105 PHE A O 1
ATOM 669 N N . GLU A 1 106 ? 9.965 9.878 -7.503 1.00 92.94 106 GLU A N 1
ATOM 670 C CA . GLU A 1 106 ? 10.102 11.159 -8.198 1.00 92.94 106 GLU A CA 1
ATOM 671 C C . GLU A 1 106 ? 11.000 12.098 -7.379 1.00 92.94 106 GLU A C 1
ATOM 673 O O . GLU A 1 106 ? 10.755 12.351 -6.194 1.00 92.94 106 GLU A O 1
ATOM 678 N N . ALA A 1 107 ? 12.051 12.606 -8.021 1.00 93.44 107 ALA A N 1
ATOM 679 C CA . ALA A 1 107 ? 13.042 13.473 -7.396 1.00 93.44 107 ALA A CA 1
ATOM 680 C C . ALA A 1 107 ? 12.567 14.930 -7.314 1.00 93.44 107 ALA A C 1
ATOM 682 O O . ALA A 1 107 ? 12.987 15.664 -6.417 1.00 93.44 107 ALA A O 1
ATOM 683 N N . ASP A 1 108 ? 11.703 15.359 -8.237 1.00 94.00 108 ASP A N 1
ATOM 684 C CA . ASP A 1 108 ? 11.110 16.692 -8.216 1.00 94.00 108 ASP A CA 1
ATOM 685 C C . ASP A 1 108 ? 9.927 16.747 -7.234 1.00 94.00 108 ASP A C 1
ATOM 687 O O . ASP A 1 108 ? 8.861 16.163 -7.441 1.00 94.00 108 ASP A O 1
ATOM 691 N N . GLU A 1 109 ? 10.091 17.504 -6.151 1.00 90.62 109 GLU A N 1
ATOM 692 C CA . GLU A 1 109 ? 9.075 17.621 -5.102 1.00 90.62 109 GLU A CA 1
ATOM 693 C C . GLU A 1 109 ? 7.778 18.285 -5.573 1.00 90.62 109 GLU A C 1
ATOM 695 O O . GLU A 1 109 ? 6.704 17.974 -5.052 1.00 90.62 109 GLU A O 1
ATOM 700 N N . THR A 1 110 ? 7.860 19.176 -6.564 1.00 91.25 110 THR A N 1
ATOM 701 C CA . THR A 1 110 ? 6.685 19.821 -7.160 1.00 91.25 110 THR A CA 1
ATOM 702 C C . THR A 1 110 ? 5.877 18.798 -7.945 1.00 91.25 110 THR A C 1
ATOM 704 O O . THR A 1 110 ? 4.660 18.721 -7.782 1.00 91.25 110 THR A O 1
ATOM 707 N N . MET A 1 111 ? 6.551 17.976 -8.751 1.00 89.50 111 MET A N 1
ATOM 708 C CA . MET A 1 111 ? 5.913 16.906 -9.522 1.00 89.50 111 MET A CA 1
ATOM 709 C C . MET A 1 111 ? 5.329 15.829 -8.606 1.00 89.50 111 MET A C 1
ATOM 711 O O . MET A 1 111 ? 4.181 15.420 -8.785 1.00 89.50 111 MET A O 1
ATOM 715 N N . ARG A 1 112 ? 6.075 15.428 -7.570 1.00 90.88 112 ARG A N 1
ATOM 716 C CA . ARG A 1 112 ? 5.607 14.483 -6.550 1.00 90.88 112 ARG A CA 1
ATOM 717 C C . ARG A 1 112 ? 4.383 15.004 -5.798 1.00 90.88 112 ARG A C 1
ATOM 719 O O . ARG A 1 112 ? 3.419 14.264 -5.618 1.00 90.88 112 ARG A O 1
ATOM 726 N N . GLY A 1 113 ? 4.408 16.267 -5.373 1.00 89.25 113 GLY A N 1
ATOM 727 C CA . GLY A 1 113 ? 3.274 16.916 -4.711 1.00 89.25 113 GLY A CA 1
ATOM 728 C C . GLY A 1 113 ? 2.040 16.962 -5.612 1.00 89.25 113 GLY A C 1
ATOM 729 O O . GLY A 1 113 ? 0.968 16.530 -5.201 1.00 89.25 113 GLY A O 1
ATOM 730 N N . ALA A 1 114 ? 2.210 17.382 -6.868 1.00 89.88 114 ALA A N 1
ATOM 731 C CA . ALA A 1 114 ? 1.123 17.428 -7.843 1.00 89.88 114 ALA A CA 1
ATOM 732 C C . ALA A 1 114 ? 0.521 16.041 -8.132 1.00 89.88 114 ALA A C 1
ATOM 734 O O . ALA A 1 114 ? -0.697 15.920 -8.256 1.00 89.88 114 ALA A O 1
ATOM 735 N N . ALA A 1 115 ? 1.346 14.991 -8.206 1.00 91.00 115 ALA A N 1
ATOM 736 C CA . ALA A 1 115 ? 0.870 13.621 -8.393 1.00 91.00 115 ALA A CA 1
ATOM 737 C C . ALA A 1 115 ? 0.052 13.122 -7.191 1.00 91.00 115 ALA A C 1
ATOM 739 O O . ALA A 1 115 ? -1.012 12.534 -7.379 1.00 91.00 115 ALA A O 1
ATOM 740 N N . LYS A 1 116 ? 0.504 13.403 -5.962 1.00 89.38 116 LYS A N 1
ATOM 741 C CA . LYS A 1 116 ? -0.237 13.064 -4.735 1.00 89.38 116 LYS A CA 1
ATOM 742 C C . LYS A 1 116 ? -1.549 13.836 -4.620 1.00 89.38 116 LYS A C 1
ATOM 744 O O . LYS A 1 116 ? -2.570 13.244 -4.286 1.00 89.38 116 LYS A O 1
ATOM 749 N N . ASP A 1 117 ? -1.551 15.121 -4.964 1.00 88.00 117 ASP A N 1
ATOM 750 C CA . ASP A 1 117 ? -2.772 15.932 -5.002 1.00 88.00 117 ASP A CA 1
ATOM 751 C C . ASP A 1 117 ? -3.774 15.391 -6.037 1.00 88.00 117 ASP A C 1
ATOM 753 O O . ASP A 1 117 ? -4.965 15.274 -5.745 1.00 88.00 117 ASP A O 1
ATOM 757 N N . ALA A 1 118 ? -3.300 15.014 -7.232 1.00 88.81 118 ALA A N 1
ATOM 758 C CA . ALA A 1 118 ? -4.136 14.412 -8.271 1.00 88.81 118 ALA A CA 1
ATOM 759 C C . ALA A 1 118 ? -4.719 13.062 -7.827 1.00 88.81 118 ALA A C 1
ATOM 761 O O . ALA A 1 118 ? -5.911 12.815 -8.019 1.00 88.81 118 ALA A O 1
ATOM 762 N N . TYR A 1 119 ? -3.900 12.222 -7.192 1.00 88.56 119 TYR A N 1
ATOM 763 C CA . TYR A 1 119 ? -4.333 10.956 -6.610 1.00 88.56 119 TYR A CA 1
ATOM 764 C C . TYR A 1 119 ? -5.417 11.156 -5.549 1.00 88.56 119 TYR A C 1
ATOM 766 O O . TYR A 1 119 ? -6.471 10.526 -5.622 1.00 88.56 119 TYR A O 1
ATOM 774 N N . ASN A 1 120 ? -5.213 12.084 -4.613 1.00 86.81 120 ASN A N 1
ATOM 775 C CA . ASN A 1 120 ? -6.162 12.363 -3.535 1.00 86.81 120 ASN A CA 1
ATOM 776 C C . ASN A 1 120 ? -7.493 12.948 -4.036 1.00 86.81 120 ASN A C 1
ATOM 778 O O . ASN A 1 120 ? -8.539 12.689 -3.440 1.00 86.81 120 ASN A O 1
ATOM 782 N N . ALA A 1 121 ? -7.471 13.706 -5.136 1.00 85.00 121 ALA A N 1
ATOM 783 C CA . ALA A 1 121 ? -8.661 14.323 -5.723 1.00 85.00 121 ALA A CA 1
ATOM 784 C C . ALA A 1 121 ? -9.508 13.370 -6.594 1.00 85.00 121 ALA A C 1
ATOM 786 O O . ALA A 1 121 ? -10.646 13.706 -6.940 1.00 85.00 121 ALA A O 1
ATOM 787 N N . ALA A 1 122 ? -8.980 12.205 -6.983 1.00 85.19 122 ALA A N 1
ATOM 788 C CA . ALA A 1 122 ? -9.666 11.273 -7.875 1.00 85.19 122 ALA A CA 1
ATOM 789 C C . ALA A 1 122 ? -10.800 10.509 -7.166 1.00 85.19 122 ALA A C 1
ATOM 791 O O . ALA A 1 122 ? -10.587 9.884 -6.129 1.00 85.19 122 ALA A O 1
ATOM 792 N N . SER A 1 123 ? -11.997 10.513 -7.768 1.00 75.44 123 SER A N 1
ATOM 793 C CA . SER A 1 123 ? -13.224 9.947 -7.171 1.00 75.44 123 SER A CA 1
ATOM 794 C C . SE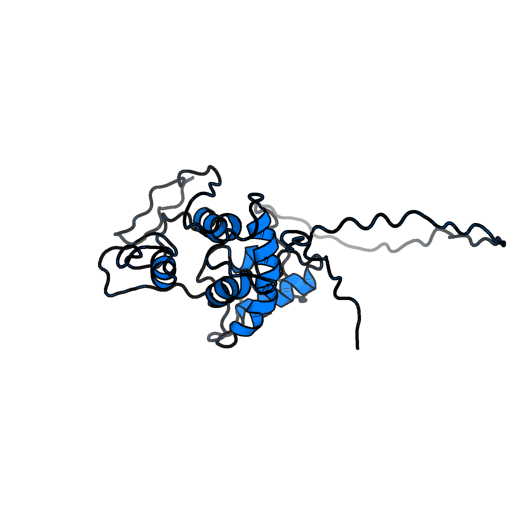R A 1 123 ? -13.812 8.729 -7.888 1.00 75.44 123 SER A C 1
ATOM 796 O O . SER A 1 123 ? -14.631 8.022 -7.306 1.00 75.44 123 SER A O 1
ATOM 798 N N . ALA A 1 124 ? -13.402 8.464 -9.132 1.00 75.94 124 ALA A N 1
ATOM 799 C CA . ALA A 1 124 ? -13.873 7.317 -9.918 1.00 75.94 124 ALA A CA 1
ATOM 800 C C . ALA A 1 124 ? -12.854 6.833 -10.964 1.00 75.94 124 ALA A C 1
ATOM 802 O O . ALA A 1 124 ? -12.823 5.648 -11.269 1.00 75.94 124 ALA A O 1
ATOM 803 N N . ASP A 1 125 ? -11.987 7.716 -11.464 1.00 81.81 125 ASP A N 1
ATOM 804 C CA . ASP A 1 125 ? -10.984 7.393 -12.487 1.00 81.81 125 ASP A CA 1
ATOM 805 C C . ASP A 1 125 ? -9.686 6.843 -11.866 1.00 81.81 125 ASP A C 1
ATOM 807 O O . ASP A 1 125 ? -8.593 7.322 -12.155 1.00 81.81 125 ASP A O 1
ATOM 811 N N . TRP A 1 126 ? -9.781 5.892 -10.936 1.00 84.56 126 TRP A N 1
ATOM 812 C CA . TRP A 1 126 ? -8.606 5.374 -10.220 1.00 84.56 126 TRP A CA 1
ATOM 813 C C . TRP A 1 126 ? -7.692 4.526 -11.114 1.00 84.56 126 TRP A C 1
ATOM 815 O O . TRP A 1 126 ? -6.483 4.497 -10.901 1.00 84.56 126 TRP A O 1
ATOM 825 N N . GLU A 1 127 ? -8.249 3.904 -12.154 1.00 88.75 127 GLU A N 1
ATOM 826 C CA . GLU A 1 127 ? -7.508 3.097 -13.132 1.00 88.75 127 GLU A CA 1
ATOM 827 C C . GLU A 1 127 ? -6.362 3.883 -13.791 1.00 88.75 127 GLU A C 1
ATOM 829 O O . GLU A 1 127 ? -5.346 3.301 -14.154 1.00 88.75 127 GLU A O 1
ATOM 834 N N . GLN A 1 128 ? -6.468 5.217 -13.877 1.00 91.00 128 GLN A N 1
ATOM 835 C CA . GLN A 1 128 ? -5.425 6.065 -14.468 1.00 91.00 128 GLN A CA 1
ATOM 836 C C . GLN A 1 128 ? -4.091 6.029 -13.703 1.00 91.00 128 GLN A C 1
ATOM 838 O O . GLN A 1 128 ? -3.067 6.424 -14.252 1.00 91.00 128 GLN A O 1
ATOM 843 N N . PHE A 1 129 ? -4.095 5.602 -12.435 1.00 92.69 129 PHE A N 1
ATOM 844 C CA . PHE A 1 129 ? -2.882 5.545 -11.620 1.00 92.69 129 PHE A CA 1
ATOM 845 C C . PHE A 1 129 ? -2.122 4.231 -11.783 1.00 92.69 129 PHE A C 1
ATOM 847 O O . PHE A 1 129 ? -0.960 4.177 -11.406 1.00 92.69 129 PHE A O 1
ATOM 854 N N . VAL A 1 130 ? -2.727 3.192 -12.368 1.00 92.94 130 VAL A N 1
ATOM 855 C CA . VAL A 1 130 ? -2.123 1.854 -12.484 1.00 92.94 130 VAL A CA 1
ATOM 856 C C . VAL A 1 130 ? -0.745 1.911 -13.152 1.00 92.94 130 VAL A C 1
ATOM 858 O O . VAL A 1 130 ? 0.227 1.451 -12.558 1.00 92.94 130 VAL A O 1
ATOM 861 N N . GLU A 1 131 ? -0.629 2.605 -14.290 1.00 91.94 131 GLU A N 1
ATOM 862 C CA . GLU A 1 131 ? 0.642 2.788 -15.014 1.00 91.94 131 GLU A CA 1
ATOM 863 C C . GLU A 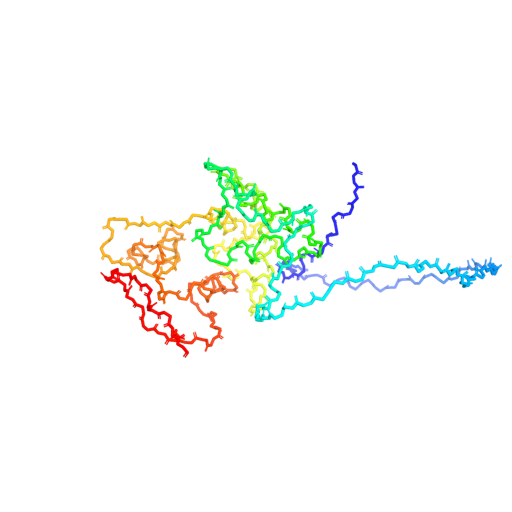1 131 ? 1.730 3.474 -14.166 1.00 91.94 131 GLU A C 1
ATOM 865 O O . GLU A 1 131 ? 2.923 3.266 -14.380 1.00 91.94 131 GLU A O 1
ATOM 870 N N . GLN A 1 132 ? 1.337 4.304 -13.194 1.00 92.44 132 GLN A N 1
ATOM 871 C CA . GLN A 1 132 ? 2.266 4.942 -12.264 1.00 92.44 132 GLN A CA 1
ATOM 872 C C . GLN A 1 132 ? 2.666 4.012 -11.110 1.00 92.44 132 GLN A C 1
ATOM 874 O O . GLN A 1 132 ? 3.805 4.083 -10.644 1.00 92.44 132 GLN A O 1
ATOM 879 N N . LEU A 1 133 ? 1.745 3.181 -10.613 1.00 93.94 133 LEU A N 1
ATOM 880 C CA . LEU A 1 133 ? 1.999 2.302 -9.467 1.00 93.94 133 LEU A CA 1
ATOM 881 C C . LEU A 1 133 ? 2.872 1.102 -9.854 1.00 93.94 133 LEU A C 1
ATOM 883 O O . LEU A 1 133 ? 3.743 0.725 -9.076 1.00 93.94 133 LEU A O 1
ATOM 887 N N . GLU A 1 134 ? 2.669 0.531 -11.043 1.00 93.94 134 GLU A N 1
ATOM 888 C CA . GLU A 1 134 ? 3.400 -0.644 -11.547 1.00 93.94 134 GLU A CA 1
ATOM 889 C C . GLU A 1 134 ? 4.932 -0.557 -11.421 1.00 93.94 134 GLU A C 1
ATOM 891 O O . GLU A 1 134 ? 5.523 -1.440 -10.796 1.00 93.94 134 GLU A O 1
ATOM 896 N N . PRO A 1 135 ? 5.616 0.483 -11.939 1.00 91.94 135 PRO A N 1
ATOM 897 C CA . PRO A 1 135 ? 7.071 0.564 -11.821 1.00 91.94 135 PRO A CA 1
ATOM 898 C C . PRO A 1 135 ? 7.538 0.730 -10.369 1.00 91.94 135 PRO A C 1
ATOM 900 O O . PRO A 1 135 ? 8.628 0.282 -10.020 1.00 91.94 135 PRO A O 1
ATOM 903 N N . ASN A 1 136 ? 6.724 1.337 -9.502 1.00 94.56 136 ASN A N 1
ATOM 904 C CA . ASN A 1 136 ? 7.062 1.485 -8.086 1.00 94.56 136 ASN A CA 1
ATOM 905 C C . ASN A 1 136 ? 6.890 0.156 -7.341 1.00 94.56 136 ASN A C 1
ATOM 907 O O . ASN A 1 136 ? 7.717 -0.174 -6.495 1.00 94.56 136 ASN A O 1
ATOM 911 N N . LEU A 1 137 ? 5.875 -0.635 -7.703 1.00 94.75 137 LEU A N 1
ATOM 912 C CA . LEU A 1 137 ? 5.700 -1.999 -7.209 1.00 94.75 137 LEU A CA 1
ATOM 913 C C . LEU A 1 137 ? 6.877 -2.897 -7.584 1.00 94.75 137 LEU A C 1
ATOM 915 O O . LEU A 1 137 ? 7.345 -3.627 -6.719 1.00 94.75 137 LEU A O 1
ATOM 919 N N . ALA A 1 138 ? 7.395 -2.790 -8.809 1.00 93.00 138 ALA A N 1
ATOM 920 C CA . ALA A 1 138 ? 8.583 -3.532 -9.236 1.00 93.00 138 ALA A CA 1
ATOM 921 C C . ALA A 1 138 ? 9.816 -3.218 -8.371 1.00 93.00 138 ALA A C 1
ATOM 923 O O . ALA A 1 138 ? 10.592 -4.103 -8.027 1.00 93.00 138 ALA A O 1
ATOM 924 N N . ILE A 1 139 ? 10.004 -1.947 -7.996 1.00 93.75 139 ILE A N 1
ATOM 925 C CA . ILE A 1 139 ? 11.114 -1.540 -7.123 1.00 93.75 139 ILE A CA 1
ATOM 926 C C . ILE A 1 139 ? 10.935 -2.101 -5.706 1.00 93.75 139 ILE A C 1
ATOM 928 O O . ILE A 1 139 ? 11.921 -2.487 -5.081 1.00 93.75 139 ILE A O 1
ATOM 932 N N . LEU A 1 140 ? 9.703 -2.133 -5.190 1.00 94.19 140 LEU A N 1
ATOM 933 C CA . LEU A 1 140 ? 9.418 -2.653 -3.850 1.00 94.19 140 LEU A CA 1
ATOM 934 C C . LEU A 1 140 ? 9.529 -4.180 -3.774 1.00 94.19 140 LEU A C 1
ATOM 936 O O . LEU A 1 140 ? 10.070 -4.682 -2.797 1.00 94.19 140 LEU A O 1
ATOM 940 N N . ASP A 1 141 ? 9.082 -4.891 -4.805 1.00 93.25 141 ASP A N 1
ATOM 941 C CA . ASP A 1 141 ? 9.243 -6.343 -4.963 1.00 93.25 141 ASP A CA 1
ATOM 942 C C . ASP A 1 141 ? 10.727 -6.749 -5.005 1.00 93.25 141 ASP A C 1
ATOM 944 O O . ASP A 1 141 ? 11.116 -7.768 -4.460 1.00 93.25 141 ASP A O 1
ATOM 948 N N . ALA A 1 142 ? 11.610 -5.899 -5.535 1.00 92.44 142 ALA A N 1
ATOM 949 C CA . ALA A 1 142 ? 13.049 -6.164 -5.517 1.00 92.44 142 ALA A CA 1
ATOM 950 C C . ALA A 1 142 ? 13.713 -6.052 -4.124 1.00 92.44 142 ALA A C 1
ATOM 952 O O . ALA A 1 142 ? 14.906 -6.351 -3.996 1.00 92.44 142 ALA A O 1
ATOM 953 N N . LEU A 1 143 ? 13.012 -5.576 -3.084 1.00 91.69 143 LEU A N 1
ATOM 954 C CA . LEU A 1 143 ? 13.624 -5.290 -1.777 1.00 91.69 143 LEU A CA 1
ATOM 955 C C . LEU A 1 143 ? 14.086 -6.543 -1.029 1.00 91.69 143 LEU A C 1
ATOM 957 O O . LEU A 1 143 ? 15.074 -6.469 -0.293 1.00 91.69 143 LEU A O 1
ATOM 961 N N . ASP A 1 144 ? 13.407 -7.675 -1.206 1.00 89.12 144 ASP A N 1
ATOM 962 C CA . ASP A 1 144 ? 13.797 -8.958 -0.610 1.00 89.12 144 ASP A CA 1
ATOM 963 C C . ASP A 1 144 ? 14.760 -9.773 -1.503 1.00 89.12 144 ASP A C 1
ATOM 965 O O . ASP A 1 144 ? 15.208 -10.856 -1.119 1.00 89.12 144 ASP A O 1
ATOM 969 N N . ALA A 1 145 ? 15.148 -9.195 -2.647 1.00 89.44 145 ALA A N 1
ATOM 970 C CA . ALA A 1 145 ? 15.972 -9.786 -3.696 1.00 89.44 145 ALA A CA 1
ATOM 971 C C . ALA A 1 145 ? 15.350 -11.001 -4.418 1.00 89.44 145 ALA A C 1
ATOM 973 O O . ALA A 1 145 ? 16.090 -11.759 -5.055 1.00 89.44 145 ALA A O 1
ATOM 974 N N . ASP A 1 146 ? 14.025 -11.171 -4.363 1.00 89.69 146 ASP A N 1
ATOM 975 C CA . ASP A 1 146 ? 13.271 -12.211 -5.070 1.00 89.69 146 ASP A CA 1
ATOM 976 C C . ASP A 1 146 ? 12.173 -11.604 -5.958 1.00 89.69 146 ASP A C 1
ATOM 978 O O . ASP A 1 146 ? 10.992 -11.557 -5.631 1.00 89.69 146 ASP A O 1
ATOM 982 N N . CYS A 1 147 ? 12.583 -11.143 -7.137 1.00 91.06 147 CYS A N 1
ATOM 983 C CA . CYS A 1 147 ? 11.684 -10.514 -8.094 1.00 91.06 147 CYS A CA 1
ATOM 984 C C . CYS A 1 147 ? 10.578 -11.447 -8.605 1.00 91.06 147 CYS A C 1
ATOM 986 O O . CYS A 1 147 ? 10.822 -12.532 -9.134 1.00 91.06 147 CYS A O 1
ATOM 988 N N . GLY A 1 148 ? 9.356 -10.931 -8.612 1.00 90.75 148 GLY A N 1
ATOM 989 C CA . GLY A 1 148 ? 8.155 -11.591 -9.097 1.00 90.75 148 GLY A CA 1
ATOM 990 C C . GLY A 1 148 ? 7.461 -12.452 -8.060 1.00 90.75 148 GLY A C 1
ATOM 991 O O . GLY A 1 148 ? 6.565 -13.209 -8.438 1.00 90.75 148 GLY A O 1
ATOM 992 N N . ASN A 1 149 ? 7.847 -12.348 -6.788 1.00 90.75 149 ASN A N 1
ATOM 993 C CA . ASN A 1 149 ? 7.152 -13.019 -5.699 1.00 90.75 149 ASN A CA 1
ATOM 994 C C . ASN A 1 149 ? 6.002 -12.171 -5.116 1.00 90.75 149 ASN A C 1
ATOM 996 O O . ASN A 1 149 ? 5.190 -12.705 -4.355 1.00 90.75 149 ASN A O 1
ATOM 1000 N N . GLN A 1 150 ? 5.885 -10.893 -5.512 1.00 92.19 150 GLN A N 1
ATOM 1001 C CA . GLN A 1 150 ? 4.792 -10.007 -5.119 1.00 92.19 150 GLN A CA 1
ATOM 1002 C C . GLN A 1 150 ? 3.412 -10.636 -5.358 1.00 92.19 150 GLN A C 1
ATOM 1004 O O . GLN A 1 150 ? 3.160 -11.387 -6.304 1.00 92.19 150 GLN A O 1
ATOM 1009 N N . LEU A 1 151 ? 2.468 -10.284 -4.486 1.00 91.56 151 LEU A N 1
ATOM 1010 C CA . LEU A 1 151 ? 1.111 -10.798 -4.535 1.00 91.56 151 LEU A CA 1
ATOM 1011 C C . LEU A 1 151 ? 0.462 -10.441 -5.879 1.00 91.56 151 LEU A C 1
ATOM 1013 O O . LEU A 1 151 ? 0.468 -9.283 -6.278 1.00 91.56 151 LEU A O 1
ATOM 1017 N N . LEU A 1 152 ? -0.135 -11.427 -6.555 1.00 92.94 152 LEU A N 1
ATOM 1018 C CA . LEU A 1 152 ? -0.700 -11.290 -7.907 1.00 92.94 152 LEU A CA 1
ATOM 1019 C C . LEU A 1 152 ? 0.308 -10.957 -9.017 1.00 92.94 152 LEU A C 1
ATOM 1021 O O . LEU A 1 152 ? -0.119 -10.567 -10.108 1.00 92.94 152 LEU A O 1
ATOM 1025 N N . ALA A 1 153 ? 1.607 -11.152 -8.785 1.00 92.31 153 ALA A N 1
ATOM 1026 C CA . ALA A 1 153 ? 2.596 -11.079 -9.847 1.00 92.31 153 ALA A CA 1
ATOM 1027 C C . ALA A 1 153 ? 2.231 -12.049 -10.987 1.00 92.31 153 ALA A C 1
ATOM 1029 O O . ALA A 1 153 ? 2.047 -13.255 -10.797 1.00 92.31 153 ALA A O 1
ATOM 1030 N N . GLY A 1 154 ? 2.070 -11.489 -12.185 1.00 87.69 154 GLY A N 1
ATOM 1031 C CA . GLY A 1 154 ? 1.871 -12.226 -13.426 1.00 87.69 154 GLY A CA 1
ATOM 1032 C C . GLY A 1 154 ? 3.187 -12.697 -14.052 1.00 87.69 154 GLY A C 1
ATOM 1033 O O . GLY A 1 154 ? 4.162 -12.994 -13.376 1.00 87.69 154 GLY A O 1
ATOM 1034 N N . ASN A 1 155 ? 3.221 -12.746 -15.383 1.00 86.00 155 ASN A N 1
ATOM 1035 C CA . ASN A 1 155 ? 4.439 -13.017 -16.149 1.00 86.00 155 ASN A CA 1
ATOM 1036 C C . ASN A 1 155 ? 4.698 -11.859 -17.123 1.00 86.00 155 ASN A C 1
ATOM 1038 O O . ASN A 1 155 ? 3.744 -11.230 -17.584 1.00 86.00 155 ASN A O 1
ATOM 1042 N N . GLY A 1 156 ? 5.961 -11.642 -17.497 1.00 85.75 156 GLY A N 1
ATOM 1043 C CA . GLY A 1 156 ? 6.358 -10.618 -18.468 1.00 85.75 156 GLY A CA 1
ATOM 1044 C C . GLY A 1 156 ? 6.290 -9.185 -17.930 1.00 85.75 156 GLY A C 1
ATOM 1045 O O . GLY A 1 156 ? 6.279 -8.966 -16.724 1.00 85.75 156 GLY A O 1
ATOM 1046 N N . ASN A 1 157 ? 6.249 -8.212 -18.841 1.00 83.12 157 ASN A N 1
ATOM 1047 C CA . ASN A 1 157 ? 6.448 -6.793 -18.515 1.00 83.12 157 ASN A CA 1
ATOM 1048 C C . ASN A 1 157 ? 5.318 -6.182 -17.670 1.00 83.12 157 ASN A C 1
ATOM 1050 O O . ASN A 1 157 ? 5.577 -5.306 -16.855 1.00 83.12 157 ASN A O 1
ATOM 1054 N N . ASP A 1 158 ? 4.091 -6.686 -17.811 1.00 88.62 158 ASP A N 1
ATOM 1055 C CA . ASP A 1 158 ? 2.909 -6.174 -17.100 1.00 88.62 158 ASP A CA 1
ATOM 1056 C C . ASP A 1 158 ? 2.656 -6.968 -15.799 1.00 88.62 158 ASP A C 1
ATOM 1058 O O . ASP A 1 158 ? 1.538 -7.026 -15.282 1.00 88.62 158 ASP A O 1
ATOM 1062 N N . ARG A 1 159 ? 3.691 -7.645 -15.276 1.00 93.12 159 ARG A N 1
ATOM 1063 C CA . ARG A 1 159 ? 3.622 -8.546 -14.113 1.00 93.12 159 ARG A CA 1
ATOM 1064 C C . ARG A 1 159 ? 2.939 -7.914 -12.903 1.00 93.12 159 ARG A C 1
ATOM 1066 O O . ARG A 1 159 ? 2.212 -8.614 -12.206 1.00 93.12 159 ARG A O 1
ATOM 1073 N N . TYR A 1 160 ? 3.150 -6.623 -12.671 1.00 94.69 160 TYR A N 1
ATOM 1074 C CA . TYR A 1 160 ? 2.661 -5.913 -11.486 1.00 94.69 160 TYR A CA 1
ATOM 1075 C C . TYR A 1 160 ? 1.299 -5.230 -11.690 1.00 94.69 160 TYR A C 1
ATOM 1077 O O . TYR A 1 160 ? 0.711 -4.729 -10.729 1.00 94.69 160 TYR A O 1
ATOM 1085 N N . ALA A 1 161 ? 0.756 -5.255 -12.914 1.00 93.50 161 ALA A N 1
ATOM 1086 C CA . ALA A 1 161 ? -0.522 -4.632 -13.258 1.00 93.50 161 ALA A CA 1
ATOM 1087 C C . ALA A 1 161 ? -1.711 -5.123 -12.410 1.00 93.50 161 ALA A C 1
ATOM 1089 O O . ALA A 1 161 ? -2.525 -4.296 -11.989 1.00 93.50 161 ALA A O 1
ATOM 1090 N N . PRO A 1 162 ? -1.846 -6.431 -12.095 1.00 93.25 162 PRO A N 1
ATOM 1091 C CA . PRO A 1 162 ? -2.976 -6.906 -11.301 1.00 93.25 162 PRO A CA 1
ATOM 1092 C C . PRO A 1 162 ? -3.007 -6.308 -9.891 1.00 93.25 162 PRO A C 1
ATOM 1094 O O . PRO A 1 162 ? -4.056 -5.829 -9.454 1.00 93.25 162 PRO A O 1
ATOM 1097 N N . LEU A 1 163 ? -1.868 -6.290 -9.188 1.00 92.88 163 LEU A N 1
ATOM 1098 C CA . LEU A 1 163 ? -1.801 -5.693 -7.855 1.00 92.88 163 LEU A CA 1
ATOM 1099 C C . LEU A 1 163 ? -1.925 -4.170 -7.923 1.00 92.88 163 LEU A C 1
ATOM 1101 O O . LEU A 1 163 ? -2.647 -3.593 -7.112 1.00 92.88 163 LEU A O 1
ATOM 1105 N N . ALA A 1 164 ? -1.301 -3.526 -8.915 1.00 93.75 164 ALA A N 1
ATOM 1106 C CA . ALA A 1 164 ? -1.469 -2.096 -9.159 1.00 93.75 164 ALA A CA 1
ATOM 1107 C C . ALA A 1 164 ? -2.948 -1.723 -9.330 1.00 93.75 164 ALA A C 1
ATOM 1109 O O . ALA A 1 164 ? -3.398 -0.752 -8.731 1.00 93.75 164 ALA A O 1
ATOM 1110 N N . GLY A 1 165 ? -3.728 -2.520 -10.065 1.00 91.81 165 GLY A N 1
ATOM 1111 C CA . GLY A 1 165 ? -5.174 -2.339 -10.200 1.00 91.81 165 GLY A CA 1
ATOM 1112 C C . GLY A 1 165 ? -5.915 -2.426 -8.864 1.00 91.81 165 GLY A C 1
ATOM 1113 O O . GLY A 1 165 ? -6.717 -1.552 -8.545 1.00 91.81 165 GLY A O 1
ATOM 1114 N N . VAL A 1 166 ? -5.611 -3.440 -8.048 1.00 89.94 166 VAL A N 1
ATOM 1115 C CA . VAL A 1 166 ? -6.231 -3.611 -6.721 1.00 89.94 166 VAL A CA 1
ATOM 1116 C C . VAL A 1 166 ? -5.877 -2.464 -5.770 1.00 89.94 166 VAL A C 1
ATOM 1118 O O . VAL A 1 166 ? -6.724 -2.044 -4.984 1.00 89.94 166 VAL A O 1
ATOM 1121 N N . LEU A 1 167 ? -4.637 -1.971 -5.810 1.00 90.50 167 LEU A N 1
ATOM 1122 C CA . LEU A 1 167 ? -4.151 -0.916 -4.916 1.00 90.50 167 LEU A CA 1
ATOM 1123 C C . LEU A 1 167 ? -4.507 0.493 -5.397 1.00 90.50 167 LEU A C 1
ATOM 1125 O O . LEU A 1 167 ? -4.666 1.389 -4.571 1.00 90.50 167 LEU A O 1
ATOM 1129 N N . ALA A 1 168 ? -4.671 0.690 -6.707 1.00 90.00 168 ALA A N 1
ATOM 1130 C CA . ALA A 1 168 ? -5.184 1.933 -7.265 1.00 90.00 168 ALA A CA 1
ATOM 1131 C C . ALA A 1 168 ? -6.601 2.215 -6.756 1.00 90.00 168 ALA A C 1
ATOM 1133 O O . ALA A 1 168 ? -6.946 3.381 -6.540 1.00 90.00 168 ALA A O 1
ATOM 1134 N N . ASP A 1 169 ? -7.393 1.171 -6.493 1.00 87.25 169 ASP A N 1
ATOM 1135 C CA . ASP A 1 169 ? -8.617 1.253 -5.701 1.00 87.25 169 ASP A CA 1
ATOM 1136 C C . ASP A 1 169 ? -8.326 1.273 -4.189 1.00 87.25 169 ASP A C 1
ATOM 1138 O O . ASP A 1 169 ? -8.491 0.308 -3.435 1.00 87.25 169 ASP A O 1
ATOM 1142 N N . ASP A 1 170 ? -7.885 2.442 -3.742 1.00 82.38 170 ASP A N 1
ATOM 1143 C CA . ASP A 1 170 ? -7.593 2.786 -2.355 1.00 82.38 170 ASP A CA 1
ATOM 1144 C C . ASP A 1 170 ? -8.862 3.050 -1.533 1.00 82.38 170 ASP A C 1
ATOM 1146 O O . ASP A 1 170 ? -9.111 4.127 -0.982 1.00 82.38 170 ASP A O 1
ATOM 1150 N N . GLN A 1 171 ? -9.716 2.036 -1.522 1.00 83.00 171 GLN A N 1
ATOM 1151 C CA . GLN A 1 171 ? -10.833 1.887 -0.613 1.00 83.00 171 GLN A CA 1
ATOM 1152 C C . GLN A 1 171 ? -10.513 0.766 0.367 1.00 83.00 171 GLN A C 1
ATOM 1154 O O . GLN A 1 171 ? -9.803 -0.191 0.045 1.00 83.00 171 GLN A O 1
ATOM 1159 N N . LEU A 1 172 ? -11.042 0.909 1.578 1.00 81.88 172 LEU A N 1
ATOM 1160 C CA . LEU A 1 172 ? -10.991 -0.129 2.593 1.00 81.88 172 LEU A CA 1
ATOM 1161 C C . LEU A 1 172 ? -12.329 -0.856 2.613 1.00 81.88 172 LEU A C 1
ATOM 1163 O O . LEU A 1 172 ? -13.367 -0.241 2.886 1.00 81.88 172 LEU A O 1
ATOM 1167 N N . TYR A 1 173 ? -12.307 -2.154 2.333 1.00 85.50 173 TYR A N 1
ATOM 1168 C CA . TYR A 1 173 ? -13.525 -2.942 2.255 1.00 85.50 173 TYR A CA 1
ATOM 1169 C C . TYR A 1 173 ? -13.881 -3.537 3.615 1.00 85.50 173 TYR A C 1
ATOM 1171 O O . TYR A 1 173 ? -13.032 -4.052 4.340 1.00 85.50 173 TYR A O 1
ATOM 1179 N N . VAL A 1 174 ? -15.170 -3.469 3.963 1.00 88.19 174 VAL A N 1
ATOM 1180 C CA . VAL A 1 174 ? -15.703 -4.045 5.201 1.00 88.19 174 VAL A CA 1
ATOM 1181 C C . VAL A 1 174 ? -16.873 -4.966 4.884 1.00 88.19 174 VAL A C 1
ATOM 1183 O O . VAL A 1 174 ? -17.923 -4.536 4.398 1.00 88.19 174 VAL A O 1
ATOM 1186 N N . ASN A 1 175 ? -16.715 -6.244 5.210 1.00 89.75 175 ASN A N 1
ATOM 1187 C CA . ASN A 1 175 ? -17.773 -7.237 5.136 1.00 89.75 175 ASN A CA 1
ATOM 1188 C C . ASN A 1 175 ? -18.631 -7.188 6.407 1.00 89.75 175 ASN A C 1
ATOM 1190 O O . ASN A 1 175 ? -18.352 -7.850 7.406 1.00 89.75 175 ASN A O 1
ATOM 1194 N N . THR A 1 176 ? -19.727 -6.432 6.341 1.00 88.19 176 THR A N 1
ATOM 1195 C CA . THR A 1 176 ? -20.672 -6.261 7.460 1.00 88.19 176 THR A CA 1
ATOM 1196 C C . THR A 1 176 ? -21.496 -7.509 7.786 1.00 88.19 176 THR A C 1
ATOM 1198 O O . THR A 1 176 ? -22.166 -7.543 8.819 1.00 88.19 176 THR A O 1
ATOM 1201 N N . ALA A 1 177 ? -21.458 -8.541 6.936 1.00 88.56 177 ALA A N 1
ATOM 1202 C CA . ALA A 1 177 ? -22.080 -9.828 7.230 1.00 88.56 177 ALA A CA 1
ATOM 1203 C C . ALA A 1 177 ? -21.195 -10.717 8.123 1.00 88.56 177 ALA A C 1
ATOM 1205 O O . ALA A 1 177 ? -21.705 -11.670 8.718 1.00 88.56 177 ALA A O 1
ATOM 1206 N N . SER A 1 178 ? -19.896 -10.412 8.244 1.00 84.81 178 SER A N 1
ATOM 1207 C CA . SER A 1 178 ? -18.999 -11.107 9.165 1.00 84.81 178 SER A CA 1
ATOM 1208 C C . SER A 1 178 ? -19.098 -10.519 10.574 1.00 84.81 178 SER A C 1
ATOM 1210 O O . SER A 1 178 ? -18.976 -9.313 10.771 1.00 84.81 178 SER A O 1
ATOM 1212 N N . GLY A 1 179 ? -19.270 -11.386 11.574 1.00 78.44 179 GLY A N 1
ATOM 1213 C CA . GLY A 1 179 ? -19.185 -11.015 12.991 1.00 78.44 179 GLY A CA 1
ATOM 1214 C C . GLY A 1 179 ? -17.766 -11.074 13.568 1.00 78.44 179 GLY A C 1
ATOM 1215 O O . GLY A 1 179 ? -17.588 -10.793 14.750 1.00 78.44 179 GLY A O 1
ATOM 1216 N N . MET A 1 180 ? -16.775 -11.479 12.768 1.00 76.56 180 MET A N 1
ATOM 1217 C CA . MET A 1 180 ? -15.380 -11.614 13.181 1.00 76.56 180 MET A CA 1
ATOM 1218 C C . MET A 1 180 ? -14.504 -10.771 12.268 1.00 76.56 180 MET A C 1
ATOM 1220 O O . MET A 1 180 ? -14.491 -10.975 11.051 1.00 76.56 180 MET A O 1
ATOM 1224 N N . CYS A 1 181 ? -13.785 -9.823 12.854 1.00 75.81 181 CYS A N 1
ATOM 1225 C CA . CYS A 1 181 ? -12.814 -9.040 12.115 1.00 75.81 181 CYS A CA 1
ATOM 1226 C C . CYS A 1 181 ? -11.516 -9.818 11.955 1.00 75.81 181 CYS A C 1
ATOM 1228 O O . CYS A 1 181 ? -11.043 -10.448 12.900 1.00 75.81 181 CYS A O 1
ATOM 1230 N N . GLY A 1 182 ? -11.046 -9.853 10.709 1.00 77.75 182 GLY A N 1
ATOM 1231 C CA . GLY A 1 182 ? -9.778 -10.462 10.340 1.00 77.75 182 GLY A CA 1
ATOM 1232 C C . GLY A 1 182 ? -8.638 -9.475 10.555 1.00 77.75 182 GLY A C 1
ATOM 1233 O O . GLY A 1 182 ? -8.777 -8.497 11.286 1.00 77.75 182 GLY A O 1
ATOM 1234 N N . THR A 1 183 ? -7.518 -9.730 9.892 1.00 86.06 183 THR A N 1
ATOM 1235 C CA . THR A 1 183 ? -6.412 -8.775 9.834 1.00 86.06 183 THR A CA 1
ATOM 1236 C C . THR A 1 183 ? -6.660 -7.709 8.764 1.00 86.06 183 THR A C 1
ATOM 1238 O O . THR A 1 183 ? -7.439 -7.928 7.831 1.00 86.06 183 THR A O 1
ATOM 1241 N N . TYR A 1 184 ? -5.981 -6.569 8.875 1.00 89.81 184 TYR A N 1
ATOM 1242 C CA . TYR A 1 184 ? -5.926 -5.564 7.814 1.00 89.81 184 TYR A CA 1
ATOM 1243 C C . TYR A 1 184 ? -5.561 -6.189 6.448 1.00 89.81 184 TYR A C 1
ATOM 1245 O O . TYR A 1 184 ? -4.658 -7.017 6.362 1.00 89.81 184 TYR A O 1
ATOM 1253 N N . LEU A 1 185 ? -6.285 -5.815 5.384 1.00 90.44 185 LEU A N 1
ATOM 1254 C CA . LEU A 1 185 ? -6.244 -6.425 4.037 1.00 90.44 185 LEU A CA 1
ATOM 1255 C C . LEU A 1 185 ? -6.667 -7.905 3.952 1.00 90.44 185 LEU A C 1
ATOM 1257 O O . LEU A 1 185 ? -6.502 -8.531 2.906 1.00 90.44 185 LEU A O 1
ATOM 1261 N N . GLY A 1 186 ? -7.225 -8.488 5.016 1.00 91.31 186 GLY A N 1
ATOM 1262 C CA . GLY A 1 186 ? -7.659 -9.886 5.017 1.00 91.31 186 GLY A CA 1
ATOM 1263 C C . GLY A 1 186 ? -8.797 -10.165 4.030 1.00 91.31 186 GLY A C 1
ATOM 1264 O O . GLY A 1 186 ? -8.738 -11.141 3.288 1.00 91.31 186 GLY A O 1
ATOM 1265 N N . LEU A 1 187 ? -9.821 -9.309 3.980 1.00 91.69 187 LEU A N 1
ATOM 1266 C CA . LEU A 1 187 ? -10.955 -9.483 3.061 1.00 91.69 187 LEU A CA 1
ATOM 1267 C C . LEU A 1 187 ? -10.509 -9.371 1.600 1.00 91.69 187 LEU A C 1
ATOM 1269 O O . LEU A 1 187 ? -10.922 -10.160 0.753 1.00 91.69 187 LEU A O 1
ATOM 1273 N N . GLU A 1 188 ? -9.643 -8.404 1.317 1.00 90.56 188 GLU A N 1
ATOM 1274 C CA . GLU A 1 188 ? -9.016 -8.214 0.018 1.00 90.56 188 GLU A CA 1
ATOM 1275 C C . GLU A 1 188 ? -8.129 -9.415 -0.339 1.00 90.56 188 GLU A C 1
ATOM 1277 O O . GLU A 1 188 ? -8.207 -9.917 -1.457 1.00 90.56 188 GLU A O 1
ATOM 1282 N N . GLY A 1 189 ? -7.349 -9.922 0.619 1.00 91.56 189 GLY A N 1
ATOM 1283 C CA . GLY A 1 189 ? -6.531 -11.125 0.481 1.00 91.56 189 GLY A CA 1
ATOM 1284 C C . GLY A 1 189 ? -7.354 -12.363 0.125 1.00 91.56 189 GLY A C 1
ATOM 1285 O O . GLY A 1 189 ? -6.995 -13.098 -0.789 1.00 91.56 189 GLY A O 1
ATOM 1286 N N . GLU A 1 190 ? -8.491 -12.574 0.787 1.00 92.44 190 GLU A N 1
ATOM 1287 C CA . GLU A 1 190 ? -9.433 -13.647 0.443 1.00 92.44 190 GLU A CA 1
ATOM 1288 C C . GLU A 1 190 ? -10.013 -13.455 -0.963 1.00 92.44 190 GLU A C 1
ATOM 1290 O O . GLU A 1 190 ? -10.030 -14.391 -1.762 1.00 92.44 190 GLU A O 1
ATOM 1295 N N . PHE A 1 191 ? -10.432 -12.232 -1.302 1.00 90.69 191 PHE A N 1
ATOM 1296 C CA . PHE A 1 191 ? -11.002 -11.921 -2.614 1.00 90.69 191 PHE A CA 1
ATOM 1297 C C . PHE A 1 191 ? -10.035 -12.226 -3.766 1.00 90.69 191 PHE A C 1
ATOM 1299 O O . PHE A 1 191 ? -10.456 -12.722 -4.813 1.00 90.69 191 PHE A O 1
ATOM 1306 N N . VAL A 1 192 ? -8.742 -11.962 -3.571 1.00 90.69 192 VAL A N 1
ATOM 1307 C CA . VAL A 1 192 ? -7.705 -12.231 -4.577 1.00 90.69 192 VAL A CA 1
ATOM 1308 C C . VAL A 1 192 ? -7.115 -13.646 -4.480 1.00 90.69 192 VAL A C 1
ATOM 1310 O O . VAL A 1 192 ? -6.208 -13.985 -5.238 1.00 90.69 192 VAL A O 1
ATOM 1313 N N . GLY A 1 193 ? -7.627 -14.486 -3.573 1.00 90.94 193 GLY A N 1
ATOM 1314 C CA . GLY A 1 193 ? -7.193 -15.874 -3.389 1.00 90.94 193 GLY A CA 1
ATOM 1315 C C . GLY A 1 193 ? -5.863 -16.047 -2.646 1.00 90.94 193 GLY A C 1
ATOM 1316 O O . GLY A 1 193 ? -5.290 -17.133 -2.679 1.00 90.94 193 GLY A O 1
ATOM 1317 N N . ALA A 1 194 ? -5.367 -15.000 -1.981 1.00 90.69 194 ALA A N 1
ATOM 1318 C CA . ALA A 1 194 ? -4.204 -15.059 -1.089 1.00 90.69 194 ALA A CA 1
ATOM 1319 C C . ALA A 1 194 ? -4.521 -15.760 0.242 1.00 90.69 194 ALA A C 1
ATOM 1321 O O . ALA A 1 194 ? -3.623 -16.245 0.929 1.00 90.69 194 ALA A O 1
ATOM 1322 N N . LEU A 1 195 ? -5.801 -15.785 0.614 1.00 91.44 195 LEU A N 1
ATOM 1323 C CA . LEU A 1 195 ? -6.328 -16.474 1.783 1.00 91.44 195 LEU A CA 1
ATOM 1324 C C . LEU A 1 195 ? -7.424 -17.462 1.376 1.00 91.44 195 LEU A C 1
ATOM 1326 O O . LEU A 1 195 ? -8.106 -17.270 0.370 1.00 91.44 195 LEU A O 1
ATOM 1330 N N . ASP A 1 196 ? -7.608 -18.494 2.198 1.00 91.56 196 ASP A N 1
ATOM 1331 C CA . ASP A 1 196 ? -8.728 -19.424 2.068 1.00 91.56 196 ASP A CA 1
ATOM 1332 C C . ASP A 1 196 ? -10.078 -18.713 2.286 1.00 91.56 196 ASP A C 1
ATOM 1334 O O . ASP A 1 196 ? -10.177 -17.731 3.026 1.00 91.56 196 ASP A O 1
ATOM 1338 N N . GLU A 1 197 ? -11.143 -19.251 1.684 1.00 89.75 197 GLU A N 1
ATOM 1339 C CA . GLU A 1 197 ? -12.510 -18.744 1.852 1.00 89.75 197 GLU A CA 1
ATOM 1340 C C . GLU A 1 197 ? -12.905 -18.674 3.340 1.00 89.75 197 GLU A C 1
ATOM 1342 O O . GLU A 1 197 ? -12.790 -19.650 4.090 1.00 89.75 197 GLU A O 1
ATOM 1347 N N . GLY A 1 198 ? -13.398 -17.511 3.767 1.00 86.50 198 GLY A N 1
ATOM 1348 C CA . GLY A 1 198 ? -13.771 -17.208 5.145 1.00 86.50 198 GLY A CA 1
ATOM 1349 C C . GLY A 1 198 ? -12.623 -16.793 6.072 1.00 86.50 198 GLY A C 1
ATOM 1350 O O . GLY A 1 198 ? -12.900 -16.443 7.223 1.00 86.50 198 GLY A O 1
ATOM 1351 N N . ALA A 1 199 ? -11.362 -16.810 5.626 1.00 89.19 199 ALA A N 1
ATOM 1352 C CA . ALA A 1 199 ? -10.220 -16.399 6.449 1.00 89.19 199 ALA A CA 1
ATOM 1353 C C . ALA A 1 199 ? -9.993 -14.874 6.471 1.00 89.19 199 ALA A C 1
ATOM 1355 O O . ALA A 1 199 ? -9.365 -14.364 7.400 1.00 89.19 199 ALA A O 1
ATOM 1356 N N . GLY A 1 200 ? -10.529 -14.131 5.500 1.00 88.62 200 GLY A N 1
ATOM 1357 C CA . GLY A 1 200 ? -10.420 -12.673 5.416 1.00 88.62 200 GLY A CA 1
ATOM 1358 C C . GLY A 1 200 ? -11.305 -11.913 6.411 1.00 88.62 200 GLY A C 1
ATOM 1359 O O . GLY A 1 200 ? -11.047 -10.750 6.734 1.00 88.62 200 GLY A O 1
ATOM 1360 N N . GLY A 1 201 ? -12.331 -12.574 6.954 1.00 90.06 201 GLY A N 1
ATOM 1361 C CA . GLY A 1 201 ? -13.188 -12.031 8.007 1.00 90.06 201 GLY A CA 1
ATOM 1362 C C . GLY A 1 201 ? -13.946 -10.764 7.591 1.00 90.06 201 GLY A C 1
ATOM 1363 O O . GLY A 1 201 ? -14.509 -10.674 6.501 1.00 90.06 201 GLY A O 1
ATOM 1364 N N . CYS A 1 202 ? -14.029 -9.791 8.504 1.00 87.94 202 CYS A N 1
ATOM 1365 C CA . CYS A 1 202 ? -14.756 -8.537 8.281 1.00 87.94 202 CYS A CA 1
ATOM 1366 C C . CYS A 1 202 ? -13.998 -7.526 7.398 1.00 87.94 202 CYS A C 1
ATOM 1368 O O . CYS A 1 202 ? -14.608 -6.539 6.997 1.00 87.94 202 CYS A O 1
ATOM 1370 N N . GLY A 1 203 ? -12.718 -7.750 7.072 1.00 87.44 203 GLY A N 1
ATOM 1371 C CA . GLY A 1 203 ? -11.862 -6.728 6.456 1.00 87.44 203 GLY A CA 1
ATOM 1372 C C . GLY A 1 203 ? -11.638 -5.523 7.375 1.00 87.44 203 GLY A C 1
ATOM 1373 O O . GLY A 1 203 ? -11.711 -5.641 8.598 1.00 87.44 203 GLY A O 1
ATOM 1374 N N . GLY A 1 204 ? -11.410 -4.346 6.794 1.00 86.19 204 GLY A N 1
ATOM 1375 C CA . GLY A 1 204 ? -11.242 -3.118 7.567 1.00 86.19 204 GLY A CA 1
ATOM 1376 C C . GLY A 1 204 ? -9.879 -2.973 8.250 1.00 86.19 204 GLY A C 1
ATOM 1377 O O . GL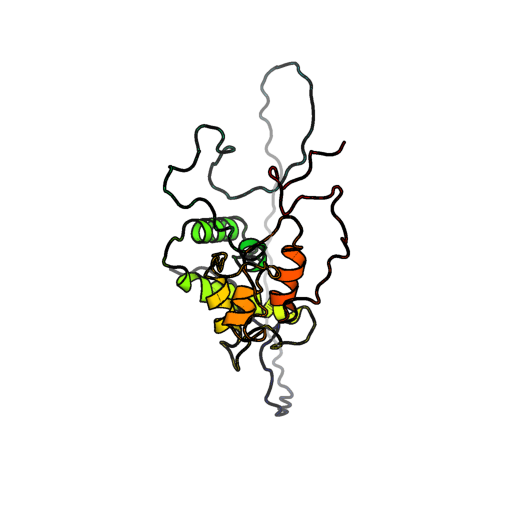Y A 1 204 ? -8.883 -3.567 7.843 1.00 86.19 204 GLY A O 1
ATOM 1378 N N . ARG A 1 205 ? -9.847 -2.118 9.278 1.00 86.38 205 ARG A N 1
ATOM 1379 C CA . ARG A 1 205 ? -8.696 -1.895 10.160 1.00 86.38 205 ARG A CA 1
ATOM 1380 C C . ARG A 1 205 ? -9.176 -1.679 11.590 1.00 86.38 205 ARG A C 1
ATOM 1382 O O . ARG A 1 205 ? -10.178 -0.990 11.808 1.00 86.38 205 ARG A O 1
ATOM 1389 N N . THR A 1 206 ? -8.450 -2.225 12.549 1.00 83.62 206 THR A N 1
ATOM 1390 C CA . THR A 1 206 ? -8.584 -1.920 13.973 1.00 83.62 206 THR A CA 1
ATOM 1391 C C . THR A 1 206 ? -7.465 -0.966 14.400 1.00 83.62 206 THR A C 1
ATOM 1393 O O . THR A 1 206 ? -6.452 -0.872 13.710 1.00 83.62 206 THR A O 1
ATOM 1396 N N . PRO A 1 207 ? -7.605 -0.244 15.526 1.00 85.00 207 PRO A N 1
ATOM 1397 C CA . PRO A 1 207 ? -6.509 0.567 16.057 1.00 85.00 207 PRO A CA 1
ATOM 1398 C C . PRO A 1 207 ? -5.255 -0.228 16.434 1.00 85.00 207 PRO A C 1
ATOM 1400 O O . PRO A 1 207 ? -4.217 0.385 16.603 1.00 85.00 207 PRO A O 1
ATOM 1403 N N . LEU A 1 208 ? -5.374 -1.551 16.591 1.00 85.94 208 LEU A N 1
ATOM 1404 C CA . LEU A 1 208 ? -4.288 -2.449 16.991 1.00 85.94 208 LEU A CA 1
ATOM 1405 C C . LEU A 1 208 ? -3.589 -3.112 15.796 1.00 85.94 208 LEU A C 1
ATOM 1407 O O . LEU A 1 208 ? -2.673 -3.905 15.988 1.00 85.94 208 LEU A O 1
ATOM 1411 N N . ASP A 1 209 ? -4.067 -2.885 14.570 1.00 87.88 209 ASP A N 1
ATOM 1412 C CA . ASP A 1 209 ? -3.420 -3.459 13.397 1.00 87.88 209 ASP A CA 1
ATOM 1413 C C . ASP A 1 209 ? -2.154 -2.673 13.065 1.00 87.88 209 ASP A C 1
ATOM 1415 O O . ASP A 1 209 ? -2.222 -1.471 12.792 1.00 87.88 209 ASP A O 1
ATOM 1419 N N . ASP A 1 210 ? -1.030 -3.381 12.957 1.00 88.12 210 ASP A N 1
ATOM 1420 C CA . ASP A 1 210 ? 0.147 -2.838 12.291 1.00 88.12 210 ASP A CA 1
ATOM 1421 C C . ASP A 1 210 ? -0.083 -2.788 10.777 1.00 88.12 210 ASP A C 1
ATOM 1423 O O . ASP A 1 210 ? 0.196 -3.709 9.998 1.00 88.12 210 ASP A O 1
ATOM 1427 N N . VAL A 1 211 ? -0.694 -1.685 10.360 1.00 89.94 211 VAL A N 1
ATOM 1428 C CA . VAL A 1 211 ? -1.040 -1.445 8.965 1.00 89.94 211 VAL A CA 1
ATOM 1429 C C . VAL A 1 211 ? 0.187 -1.132 8.110 1.00 89.94 211 VAL A C 1
ATOM 1431 O O . VAL A 1 211 ? 0.109 -1.291 6.890 1.00 89.94 211 VAL A O 1
ATOM 1434 N N . ILE A 1 212 ? 1.304 -0.690 8.698 1.00 91.00 212 ILE A N 1
ATOM 1435 C CA . ILE A 1 212 ? 2.519 -0.350 7.949 1.00 91.00 212 ILE A CA 1
ATOM 1436 C C . ILE A 1 212 ? 3.288 -1.624 7.624 1.00 91.00 212 ILE A C 1
ATOM 1438 O O . ILE A 1 212 ? 3.543 -1.872 6.442 1.00 91.00 212 ILE A O 1
ATOM 1442 N N . GLU A 1 213 ? 3.552 -2.471 8.617 1.00 91.56 213 GLU A N 1
ATOM 1443 C CA . GLU A 1 213 ? 4.172 -3.785 8.423 1.00 91.56 213 GLU A CA 1
ATOM 1444 C C . GLU A 1 213 ? 3.405 -4.624 7.409 1.00 91.56 213 GLU A C 1
ATOM 1446 O O . GLU A 1 213 ? 3.977 -5.193 6.476 1.00 91.56 213 GLU A O 1
ATOM 1451 N N . ARG A 1 214 ? 2.077 -4.670 7.548 1.00 91.88 214 ARG A N 1
ATOM 1452 C CA . ARG A 1 214 ? 1.228 -5.450 6.645 1.00 91.88 214 ARG A CA 1
ATOM 1453 C C . ARG A 1 214 ? 1.238 -4.891 5.227 1.00 91.88 214 ARG A C 1
ATOM 1455 O O . ARG A 1 214 ? 1.306 -5.666 4.277 1.00 91.88 214 ARG A O 1
ATOM 1462 N N . SER A 1 215 ? 1.213 -3.566 5.069 1.00 92.94 215 SER A N 1
ATOM 1463 C CA . SER A 1 215 ? 1.307 -2.951 3.740 1.00 92.94 215 SER A CA 1
ATOM 1464 C C . SER A 1 215 ? 2.646 -3.277 3.085 1.00 92.94 215 SER A C 1
ATOM 1466 O O . SER A 1 215 ? 2.660 -3.763 1.960 1.00 92.94 215 SER A O 1
ATOM 1468 N N . TYR A 1 216 ? 3.770 -3.104 3.785 1.00 93.56 216 TYR A N 1
ATOM 1469 C CA . TYR A 1 216 ? 5.081 -3.434 3.220 1.00 93.56 216 TYR A CA 1
ATOM 1470 C C . TYR A 1 216 ? 5.295 -4.937 3.019 1.00 93.56 216 TYR A C 1
ATOM 1472 O O . TYR A 1 216 ? 5.952 -5.311 2.054 1.00 93.56 216 TYR A O 1
ATOM 1480 N N . SER A 1 217 ? 4.684 -5.801 3.834 1.00 93.38 217 SER A N 1
ATOM 1481 C CA . SER A 1 217 ? 4.679 -7.252 3.592 1.00 93.38 217 SER A CA 1
ATOM 1482 C C . SER A 1 217 ? 4.040 -7.592 2.243 1.00 93.38 217 SER A C 1
ATOM 1484 O O . SER A 1 217 ? 4.588 -8.391 1.484 1.00 93.38 217 SER A O 1
ATOM 1486 N N . VAL A 1 218 ? 2.919 -6.945 1.905 1.00 93.50 218 VAL A 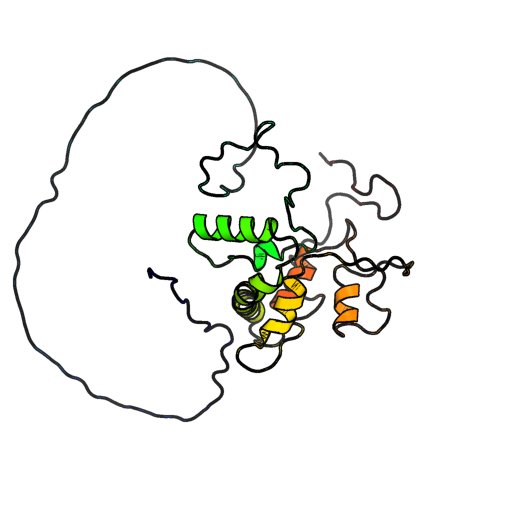N 1
ATOM 1487 C CA . VAL A 1 218 ? 2.240 -7.153 0.616 1.00 93.50 218 VAL A CA 1
ATOM 1488 C C . VAL A 1 218 ? 3.079 -6.615 -0.539 1.00 93.50 218 VAL A C 1
ATOM 1490 O O . VAL A 1 218 ? 3.201 -7.279 -1.566 1.00 93.50 218 VAL A O 1
ATOM 1493 N N . LEU A 1 219 ? 3.645 -5.417 -0.371 1.00 94.06 219 LEU A N 1
ATOM 1494 C CA . LEU A 1 219 ? 4.381 -4.725 -1.429 1.00 94.06 219 LEU A CA 1
ATOM 1495 C C . LEU A 1 219 ? 5.741 -5.368 -1.728 1.00 94.06 219 LEU A C 1
ATOM 1497 O O . LEU A 1 219 ? 6.133 -5.387 -2.890 1.00 94.06 219 LEU A O 1
ATOM 1501 N N . ALA A 1 220 ? 6.443 -5.867 -0.708 1.00 92.94 220 ALA A N 1
ATOM 1502 C CA . ALA A 1 220 ? 7.824 -6.330 -0.836 1.00 92.94 220 ALA A CA 1
ATOM 1503 C C . ALA A 1 220 ? 8.000 -7.852 -0.807 1.00 92.94 220 ALA A C 1
ATOM 1505 O O . ALA A 1 220 ? 8.976 -8.325 -1.357 1.00 92.94 220 ALA A O 1
ATOM 1506 N N . ALA A 1 221 ? 7.104 -8.603 -0.155 1.00 91.50 221 ALA A N 1
ATOM 1507 C CA . ALA A 1 221 ? 7.242 -10.059 0.007 1.00 91.50 221 ALA A CA 1
ATOM 1508 C C . ALA A 1 221 ? 6.042 -10.847 -0.547 1.00 91.50 221 ALA A C 1
ATOM 1510 O O . ALA A 1 221 ? 5.932 -12.057 -0.347 1.00 91.50 221 ALA A O 1
ATOM 1511 N N . GLY A 1 222 ? 5.065 -10.150 -1.138 1.00 91.50 222 GLY A N 1
ATOM 1512 C CA . GLY A 1 222 ? 3.851 -10.756 -1.681 1.00 91.50 222 GLY A CA 1
ATOM 1513 C C . GLY A 1 222 ? 2.985 -11.508 -0.670 1.00 91.50 222 GLY A C 1
ATOM 1514 O O . GLY A 1 222 ? 2.166 -12.346 -1.049 1.00 91.50 222 GLY A O 1
ATOM 1515 N N . ALA A 1 223 ? 3.132 -11.202 0.617 1.00 91.19 223 ALA A N 1
ATOM 1516 C CA . ALA A 1 223 ? 2.456 -11.892 1.705 1.00 91.19 223 ALA A CA 1
ATOM 1517 C C . ALA A 1 223 ? 1.727 -10.900 2.614 1.00 91.19 223 ALA A C 1
ATOM 1519 O O . ALA A 1 223 ? 2.108 -9.743 2.744 1.00 91.19 223 ALA A O 1
ATOM 1520 N N . LEU A 1 224 ? 0.689 -11.353 3.320 1.00 90.25 224 LEU A N 1
ATOM 1521 C CA . LEU A 1 224 ? 0.014 -10.507 4.315 1.00 90.25 224 LEU A CA 1
ATOM 1522 C C . LEU A 1 224 ? 0.858 -10.302 5.586 1.00 90.25 224 LEU A C 1
ATOM 1524 O O . LEU A 1 224 ? 0.463 -9.557 6.472 1.00 90.25 224 LEU A O 1
ATOM 1528 N N . THR A 1 225 ? 2.004 -10.962 5.717 1.00 89.31 225 THR A N 1
ATOM 1529 C CA . THR A 1 225 ? 2.916 -10.874 6.868 1.00 89.31 225 THR A CA 1
ATOM 1530 C C . THR A 1 225 ? 4.339 -11.167 6.407 1.00 89.31 225 THR A C 1
ATOM 1532 O O . THR A 1 225 ? 4.497 -11.931 5.458 1.00 89.31 225 THR A O 1
ATOM 1535 N N . GLY A 1 226 ? 5.357 -10.701 7.128 1.00 87.12 226 GLY A N 1
ATOM 1536 C CA . GLY A 1 226 ? 6.747 -11.132 6.919 1.00 87.12 226 GLY A CA 1
ATOM 1537 C C . GLY A 1 226 ? 7.760 -9.993 6.934 1.00 87.12 226 GLY A C 1
ATOM 1538 O O . GLY A 1 226 ? 8.921 -10.232 7.255 1.00 87.12 226 GLY A O 1
ATOM 1539 N N . VAL A 1 227 ? 7.313 -8.770 6.650 1.00 90.38 227 VAL A N 1
ATOM 1540 C CA . VAL A 1 227 ? 8.066 -7.547 6.941 1.00 90.38 227 VAL A CA 1
ATOM 1541 C C . VAL A 1 227 ? 7.662 -7.067 8.333 1.00 90.38 227 VAL A C 1
ATOM 1543 O O . VAL A 1 227 ? 6.471 -6.991 8.622 1.00 90.38 227 VAL A O 1
ATOM 1546 N N . ASP A 1 228 ? 8.660 -6.786 9.164 1.00 89.06 228 ASP A N 1
ATOM 1547 C CA . ASP A 1 228 ? 8.547 -6.421 10.580 1.00 89.06 228 ASP A CA 1
ATOM 1548 C C . ASP A 1 228 ? 9.464 -5.210 10.812 1.00 89.06 228 ASP A C 1
ATOM 1550 O O . ASP A 1 228 ? 10.635 -5.235 10.401 1.00 89.06 228 ASP A O 1
ATOM 1554 N N . ASP A 1 229 ? 8.929 -4.133 11.387 1.00 85.62 229 ASP A N 1
ATOM 1555 C CA . ASP A 1 229 ? 9.693 -2.907 11.667 1.00 85.62 229 ASP A CA 1
ATOM 1556 C C . ASP A 1 229 ? 10.351 -2.917 13.062 1.00 85.62 229 ASP A C 1
ATOM 1558 O O . ASP A 1 229 ? 11.103 -2.006 13.429 1.00 85.62 229 ASP A O 1
ATOM 1562 N N . THR A 1 230 ? 10.153 -4.014 13.794 1.00 89.62 230 THR A N 1
ATOM 1563 C CA . THR A 1 230 ? 10.603 -4.350 15.147 1.00 89.62 230 THR A CA 1
ATOM 1564 C C . THR A 1 230 ? 9.911 -3.586 16.273 1.00 89.62 230 THR A C 1
ATOM 1566 O O . THR A 1 230 ? 10.291 -3.737 17.443 1.00 89.62 230 THR A O 1
ATOM 1569 N N . ILE A 1 231 ? 8.881 -2.799 15.955 1.00 86.31 231 ILE A N 1
ATOM 1570 C CA . ILE A 1 231 ? 8.053 -2.073 16.915 1.00 86.31 231 ILE A CA 1
ATOM 1571 C C . ILE A 1 231 ? 6.853 -2.953 17.260 1.00 86.31 231 ILE A C 1
ATOM 1573 O O . ILE A 1 231 ? 5.918 -3.128 16.498 1.00 86.31 231 ILE A O 1
ATOM 1577 N N . THR A 1 232 ? 6.894 -3.547 18.449 1.00 80.38 232 THR A N 1
ATOM 1578 C CA . THR A 1 232 ? 5.980 -4.646 18.808 1.00 80.38 232 THR A CA 1
ATOM 1579 C C . THR A 1 232 ? 4.789 -4.232 19.665 1.00 80.38 232 THR A C 1
ATOM 1581 O O . THR A 1 232 ? 3.890 -5.048 19.872 1.00 80.38 232 THR A O 1
ATOM 1584 N N . GLU A 1 233 ? 4.764 -3.004 20.188 1.00 78.19 233 GLU A N 1
ATOM 1585 C CA . GLU A 1 233 ? 3.676 -2.537 21.047 1.00 78.19 233 GLU A CA 1
ATOM 1586 C C . GLU A 1 233 ? 3.485 -1.019 21.004 1.00 78.19 233 GLU A C 1
ATOM 1588 O O . GLU A 1 233 ? 4.443 -0.254 20.879 1.00 78.19 233 GLU A O 1
ATOM 1593 N N . ASP A 1 234 ? 2.225 -0.609 21.151 1.00 82.88 234 ASP A N 1
ATOM 1594 C CA . ASP A 1 234 ? 1.841 0.771 21.419 1.00 82.88 234 ASP A CA 1
ATOM 1595 C C . ASP A 1 234 ? 2.173 1.154 22.869 1.00 82.88 234 ASP A C 1
ATOM 1597 O O . ASP A 1 234 ? 2.100 0.335 23.789 1.00 82.88 234 ASP A O 1
ATOM 1601 N N . ASP A 1 235 ? 2.408 2.446 23.108 1.00 85.69 235 ASP A N 1
ATOM 1602 C CA . ASP A 1 235 ? 2.627 2.995 24.455 1.00 85.69 235 ASP A CA 1
ATOM 1603 C C . ASP A 1 235 ? 1.399 2.849 25.383 1.00 85.69 235 ASP A C 1
ATOM 1605 O O . ASP A 1 235 ? 1.486 3.078 26.595 1.00 85.69 235 ASP A O 1
ATOM 1609 N N . ALA A 1 236 ? 0.228 2.501 24.834 1.00 88.12 236 ALA A N 1
ATOM 1610 C CA . ALA A 1 236 ? -1.000 2.287 25.588 1.00 88.12 236 ALA A CA 1
ATOM 1611 C C . ALA A 1 236 ? -1.935 1.263 24.929 1.00 88.12 236 ALA A C 1
ATOM 1613 O O . ALA A 1 236 ? -2.067 1.200 23.713 1.00 88.12 236 ALA A O 1
ATOM 1614 N N . GLU A 1 237 ? -2.686 0.527 25.748 1.00 89.62 237 GLU A N 1
ATOM 1615 C CA . GLU A 1 237 ? -3.674 -0.444 25.270 1.00 89.62 237 GLU A CA 1
ATOM 1616 C C . GLU A 1 237 ? -4.919 0.251 24.688 1.00 89.62 237 GLU A C 1
ATOM 1618 O O . GLU A 1 237 ? -5.589 1.041 25.361 1.00 89.62 237 GLU A O 1
ATOM 1623 N N . HIS A 1 238 ? -5.249 -0.054 23.430 1.00 91.12 238 HIS A N 1
ATOM 1624 C CA . HIS A 1 238 ? -6.434 0.458 22.737 1.00 91.12 238 HIS A CA 1
ATOM 1625 C C . HIS A 1 238 ? -7.620 -0.508 22.830 1.00 91.12 238 HIS A C 1
ATOM 1627 O O . HIS A 1 238 ? -7.470 -1.729 22.852 1.00 91.12 238 HIS A O 1
ATOM 1633 N N . SER A 1 239 ? -8.835 0.041 22.854 1.00 89.75 239 SER A N 1
ATOM 1634 C CA . SER A 1 239 ? -10.060 -0.752 22.898 1.00 89.75 239 SER A CA 1
ATOM 1635 C C . SER A 1 239 ? -10.569 -1.068 21.497 1.00 89.75 239 SER A C 1
ATOM 1637 O O . SER A 1 239 ? -10.748 -0.186 20.661 1.00 89.75 239 SER A O 1
ATOM 1639 N N . THR A 1 240 ? -10.898 -2.335 21.257 1.00 87.12 240 THR A N 1
ATOM 1640 C CA . THR A 1 240 ? -11.576 -2.790 20.031 1.00 87.12 240 THR A CA 1
ATOM 1641 C C . THR A 1 240 ? -13.089 -2.933 20.203 1.00 87.12 240 THR A C 1
ATOM 1643 O O . THR A 1 240 ? -13.791 -3.276 19.254 1.00 87.12 240 THR A O 1
ATOM 1646 N N . THR A 1 241 ? -13.618 -2.680 21.407 1.00 88.12 241 THR A N 1
ATOM 1647 C CA . THR A 1 241 ? -15.030 -2.949 21.745 1.00 88.12 241 THR A CA 1
ATOM 1648 C C . THR A 1 241 ? -15.740 -1.806 22.466 1.00 88.12 241 THR A C 1
ATOM 1650 O O . THR A 1 241 ? -16.970 -1.761 22.466 1.00 88.12 241 THR A O 1
ATOM 1653 N N . GLU A 1 242 ? -15.002 -0.851 23.031 1.00 90.12 242 GLU A N 1
ATOM 1654 C CA . GLU A 1 242 ? -15.545 0.272 23.794 1.00 90.12 242 GLU A CA 1
ATOM 1655 C C . GLU A 1 242 ? -15.067 1.603 23.211 1.00 90.12 242 GLU A C 1
ATOM 1657 O O . GLU A 1 242 ? -13.893 1.778 22.900 1.00 90.12 242 GLU A O 1
ATOM 1662 N N . PHE A 1 243 ? -15.988 2.556 23.062 1.00 90.00 243 PHE A N 1
ATOM 1663 C CA . PHE A 1 243 ? -15.675 3.902 22.586 1.00 90.00 243 PHE A CA 1
ATOM 1664 C C . PHE A 1 243 ? -15.357 4.846 23.768 1.00 90.00 243 PHE A C 1
ATOM 1666 O O . PHE A 1 243 ? -16.125 4.847 24.735 1.00 90.00 243 PHE A O 1
ATOM 1673 N N . PRO A 1 244 ? -14.333 5.726 23.679 1.00 92.00 244 PRO A N 1
ATOM 1674 C CA . PRO A 1 244 ? -13.410 5.904 22.554 1.00 92.00 244 PRO A CA 1
ATOM 1675 C C . PRO A 1 244 ? -12.432 4.731 22.412 1.00 92.00 244 PRO A C 1
ATOM 1677 O O . PRO A 1 244 ? -11.910 4.236 23.401 1.00 92.00 244 PRO A O 1
ATOM 1680 N N . PHE A 1 245 ? -12.195 4.309 21.166 1.00 90.62 245 PHE A N 1
ATOM 1681 C CA . PHE A 1 245 ? -11.364 3.139 20.863 1.00 90.62 245 PHE A CA 1
ATOM 1682 C C . PHE A 1 245 ? -9.868 3.384 21.116 1.00 90.62 245 PHE A C 1
ATOM 1684 O O . PHE A 1 245 ? -9.148 2.467 21.489 1.00 90.62 245 PHE A O 1
ATOM 1691 N N . LEU A 1 246 ? -9.395 4.622 20.942 1.00 92.12 246 LEU A N 1
ATOM 1692 C CA . LEU A 1 246 ? -8.013 4.993 21.249 1.00 92.12 246 LEU A CA 1
ATOM 1693 C C . LEU A 1 246 ? -7.847 5.257 22.745 1.00 92.12 246 LEU A C 1
ATOM 1695 O O . LEU A 1 246 ? -8.711 5.877 23.375 1.00 92.12 246 LEU A O 1
ATOM 1699 N N . ALA A 1 247 ? -6.708 4.827 23.284 1.00 92.19 247 ALA A N 1
ATOM 1700 C CA . ALA A 1 247 ? -6.314 5.144 24.647 1.00 92.19 247 ALA A CA 1
ATOM 1701 C C . ALA A 1 247 ? -6.186 6.661 24.843 1.00 92.19 247 ALA A C 1
ATOM 1703 O O . ALA A 1 247 ? -5.985 7.428 23.899 1.00 92.19 247 ALA A O 1
ATOM 1704 N N . ALA A 1 248 ? -6.280 7.100 26.097 1.00 90.44 248 ALA A N 1
ATOM 1705 C CA . ALA A 1 248 ? -5.951 8.478 26.430 1.00 90.44 248 ALA A CA 1
ATOM 1706 C C . ALA A 1 248 ? -4.465 8.763 26.116 1.00 90.44 248 ALA A C 1
ATOM 1708 O O . ALA A 1 248 ? -3.648 7.844 26.214 1.00 90.44 248 ALA A O 1
ATOM 1709 N N . PRO A 1 249 ? -4.099 10.015 25.782 1.00 89.19 249 PRO A N 1
ATOM 1710 C CA . PRO A 1 249 ? -2.699 10.414 25.662 1.00 89.19 249 PRO A CA 1
ATOM 1711 C C . PRO A 1 249 ? -1.912 10.071 26.932 1.00 89.19 249 PRO A C 1
ATOM 1713 O O . PRO A 1 249 ? -2.431 10.249 28.037 1.00 89.19 249 PRO A O 1
ATOM 1716 N N . GLN A 1 250 ? -0.688 9.579 26.758 1.00 83.00 250 GLN A N 1
ATOM 1717 C CA . GLN A 1 250 ? 0.254 9.300 27.842 1.00 83.00 250 GLN A CA 1
ATOM 1718 C C . GLN A 1 250 ? 1.292 10.434 27.921 1.00 83.00 250 GLN A C 1
ATOM 1720 O O . GLN A 1 250 ? 1.602 11.044 26.896 1.00 83.00 250 GLN A O 1
ATOM 1725 N N . ASP A 1 251 ? 1.761 10.737 29.134 1.00 75.69 251 ASP A N 1
ATOM 1726 C CA . ASP A 1 251 ? 2.729 11.810 29.436 1.00 75.69 251 ASP A CA 1
ATOM 1727 C C . ASP A 1 251 ? 4.191 11.337 29.352 1.00 75.69 251 ASP A C 1
ATOM 1729 O O . ASP A 1 251 ? 4.471 10.194 29.787 1.00 75.69 251 ASP A O 1
#

Sequence (251 aa):
MLCCASAFPLVACDDEEDGNGVVDGGNGNDDAGGGTDDGGTLDGGGPGGDGGTGGDGGTGGDGGTGGDGGTGTGTPRGQDGRPELGAQIDRMGRAAISTALVATFEADETMRGAAKDAYNAASADWEQFVEQLEPNLAILDALDADCGNQLLAGNGNDRYAPLAGVLADDQLYVNTASGMCGTYLGLEGEFVGALDEGAGGCGGRTPLDDVIERSYSVLAAGALTGVDDTITEDDAEHSTTEFPFLAAPQD

pLDDT: mean 73.29, std 22.11, range [24.38, 94.75]

Radius of gyration: 26.19 Å; chains: 1; bounding box: 65×69×64 Å

Foldseek 3Di:
DDDDPPDPDLPLFAPPPDDDDDPPDDDDDDDDYDDDDDDDDDDDDDDDDDDDDDDDDDDDDDDDDPDDAAPDPDDPCPPPNPPDPPFQQALPQAPCLLCQQFCVVPPDRNVSNVSSRVLSRDDPVLLVCLVRRQSSLQNLQSPVPDGQQAAQQDDDDCRCSVVSVVSSPSHWAFDPVFPDAAAACLVVCVVSVVDPPCRSGGHGHAPPHPSVQQVSCNSHRNHSHDRDPPPDDDPDDAQPPDPPRDDDDDD

Secondary structure (DSSP, 8-state):
-----------SS---------------------------------------------------------SS-----TTTSPPPBTB-----SSTTHHHHHSSTT-S-HHHHHHHHHHHHH-SS-GGGGHHHHHHHHHHHHGGGT-TT-STT--SSTTTTHHHHHHHHS----B-TT-SSB--TTHHHHHHTTSS-TTSSBTBS--TT--HHHHHHHHHHHSSSS----S----SSPPPSSSSS-SPPPP-